Protein AF-A0A7V6L1U6-F1 (afdb_monomer_lite)

Foldseek 3Di:
DPPQQFADLVVFDWDWDDDPNDTWIKTKDPLDDDDLAAEEEEEEAAFQDQVLLVLLVQAVVQCVVAEPDGHAYEYFYAQHDRSSCSCVVVDSRHMYMYTNDHFPDDDPRSQVVRVVVVLVVHDPSNFKYWAAYSRDGNDHHCPVVVQVVQDDPVRFKDAPDFDCPVPVVTDRDRNTMMGRCNVVD

Sequence (185 aa):
MVGLKKLNLKDYKNTIIPLDNIDYHIFYKRNISGNIDAPRIMIVSYQPNPQASKITRMAIETIRKFTDSDYELWVIDNCSPEQNIVWMQDYEDINLVFIRTQPKEIGSYANGLALEMASRLIDEKSKYVVTFHLDIAVAGYGWLKFMLSKLNEKVRACGFRLTKERVKEGVLHVCGYLIDFQLFR

pLDDT: mean 93.38, std 8.35, range [39.34, 98.56]

Structure (mmCIF, N/CA/C/O backbone):
data_AF-A0A7V6L1U6-F1
#
_entry.id   AF-A0A7V6L1U6-F1
#
loop_
_atom_site.group_PDB
_atom_site.id
_atom_site.type_symbol
_atom_site.label_atom_id
_atom_site.label_alt_id
_atom_site.label_comp_id
_atom_site.label_asym_id
_atom_site.label_entity_id
_atom_site.label_seq_id
_atom_site.pdbx_PDB_ins_code
_atom_site.Cartn_x
_atom_site.Cartn_y
_atom_site.Cartn_z
_atom_site.occupancy
_atom_site.B_iso_or_equiv
_atom_site.auth_seq_id
_atom_site.auth_comp_id
_atom_site.auth_asym_id
_atom_site.auth_atom_id
_atom_site.pdbx_PDB_model_num
ATOM 1 N N . MET A 1 1 ? 15.786 22.651 -22.092 1.00 39.34 1 MET A N 1
ATOM 2 C CA . MET A 1 1 ? 15.611 21.193 -21.920 1.00 39.34 1 MET A CA 1
ATOM 3 C C . MET A 1 1 ? 15.794 20.872 -20.449 1.00 39.34 1 MET A C 1
ATOM 5 O O . MET A 1 1 ? 16.921 20.876 -19.978 1.00 39.34 1 MET A O 1
ATOM 9 N N . VAL A 1 2 ? 14.703 20.690 -19.706 1.00 45.41 2 VAL A N 1
ATOM 10 C CA . VAL A 1 2 ? 14.784 20.149 -18.342 1.00 45.41 2 VAL A CA 1
ATOM 11 C C . VAL A 1 2 ? 15.122 18.671 -18.506 1.00 45.41 2 VAL A C 1
ATOM 13 O O . VAL A 1 2 ? 14.408 17.972 -19.224 1.00 45.41 2 VAL A O 1
ATOM 16 N N . GLY A 1 3 ? 16.249 18.221 -17.954 1.00 52.75 3 GLY A N 1
ATOM 17 C CA . GLY A 1 3 ? 16.657 16.822 -18.050 1.00 52.75 3 GLY A CA 1
ATOM 18 C C . GLY A 1 3 ? 15.526 15.916 -17.568 1.00 52.75 3 GLY A C 1
ATOM 19 O O . GLY A 1 3 ? 14.957 16.152 -16.503 1.00 52.75 3 GLY A O 1
ATOM 20 N N . LEU A 1 4 ? 15.168 14.909 -18.369 1.00 64.62 4 LEU A N 1
ATOM 21 C CA . LEU A 1 4 ? 14.219 13.881 -17.954 1.00 64.62 4 LEU A CA 1
ATOM 22 C C . LEU A 1 4 ? 14.791 13.203 -16.709 1.00 64.62 4 LEU A C 1
ATOM 24 O O . LEU A 1 4 ? 15.786 12.479 -16.786 1.00 64.62 4 LEU A O 1
ATOM 28 N N . LYS A 1 5 ? 14.182 13.483 -15.555 1.00 79.00 5 LYS A N 1
ATOM 29 C CA . LYS A 1 5 ? 14.478 12.791 -14.304 1.00 79.00 5 LYS A CA 1
ATOM 30 C C . LYS A 1 5 ? 14.292 11.295 -14.556 1.00 79.00 5 LYS A C 1
ATOM 32 O O . LYS A 1 5 ? 13.294 10.898 -15.156 1.00 79.00 5 LYS A O 1
ATOM 37 N N . LYS A 1 6 ? 15.261 10.482 -14.141 1.00 85.69 6 LYS A N 1
ATOM 38 C CA . LYS A 1 6 ? 15.187 9.018 -14.219 1.00 85.69 6 LYS A CA 1
ATOM 39 C C . LYS A 1 6 ? 14.899 8.450 -12.837 1.00 85.69 6 LYS A C 1
ATOM 41 O O . LYS A 1 6 ? 15.250 9.067 -11.830 1.00 85.69 6 LYS A O 1
ATOM 46 N N . LEU A 1 7 ? 14.246 7.296 -12.797 1.00 88.00 7 LEU A N 1
ATOM 47 C CA . LEU A 1 7 ? 14.056 6.557 -11.558 1.00 88.00 7 LEU A CA 1
ATOM 48 C C . LEU A 1 7 ? 15.410 5.971 -11.135 1.00 88.00 7 LEU A C 1
ATOM 50 O O . LEU A 1 7 ? 15.998 5.185 -11.878 1.00 88.00 7 LEU A O 1
ATOM 54 N N . ASN A 1 8 ? 15.931 6.371 -9.973 1.00 91.50 8 ASN A N 1
ATOM 55 C CA . ASN A 1 8 ? 17.205 5.851 -9.475 1.00 91.50 8 ASN A CA 1
ATOM 56 C C . ASN A 1 8 ? 16.985 4.691 -8.497 1.00 91.50 8 ASN A C 1
ATOM 58 O O . ASN A 1 8 ? 16.975 4.877 -7.284 1.00 91.50 8 ASN A O 1
ATOM 62 N N . LEU A 1 9 ? 16.843 3.473 -9.021 1.00 91.69 9 LEU A N 1
ATOM 63 C CA . LEU A 1 9 ? 16.653 2.278 -8.189 1.00 91.69 9 LEU A CA 1
ATOM 64 C C . LEU A 1 9 ? 17.908 1.852 -7.406 1.00 91.69 9 LEU A C 1
ATOM 66 O O . LEU A 1 9 ? 17.819 0.956 -6.573 1.00 91.69 9 LEU A O 1
ATOM 70 N N . LYS A 1 10 ? 19.071 2.477 -7.633 1.00 90.50 10 LYS A N 1
ATOM 71 C CA . LYS A 1 10 ? 20.310 2.139 -6.908 1.00 90.50 10 LYS A CA 1
ATOM 72 C C . LYS A 1 10 ? 20.245 2.485 -5.421 1.00 90.50 10 LYS A C 1
ATOM 74 O O . LYS A 1 10 ? 20.907 1.830 -4.627 1.00 90.50 10 LYS A O 1
ATOM 79 N N . ASP A 1 11 ? 19.424 3.468 -5.060 1.00 89.88 11 ASP A N 1
ATOM 80 C CA . ASP A 1 11 ? 19.250 3.913 -3.672 1.00 89.88 11 ASP A CA 1
ATOM 81 C C . ASP A 1 11 ? 18.182 3.088 -2.925 1.00 89.88 11 ASP A C 1
ATOM 83 O O . ASP A 1 11 ? 17.826 3.391 -1.785 1.00 89.88 11 ASP A O 1
ATOM 87 N N . TYR A 1 12 ? 17.644 2.050 -3.573 1.00 96.38 12 TYR A N 1
ATOM 88 C CA . TYR A 1 12 ? 16.605 1.180 -3.042 1.00 96.38 12 TYR A CA 1
ATOM 89 C C . TYR A 1 12 ? 17.214 -0.155 -2.634 1.00 96.38 12 TYR A C 1
ATOM 91 O O . TYR A 1 12 ? 18.076 -0.709 -3.320 1.00 96.38 12 TYR A O 1
ATOM 99 N N . LYS A 1 13 ? 16.709 -0.719 -1.536 1.00 97.56 13 LYS A N 1
ATOM 100 C CA . LYS A 1 13 ? 16.966 -2.124 -1.227 1.00 97.56 13 LYS A CA 1
ATOM 101 C C . LYS A 1 13 ? 16.316 -2.968 -2.313 1.00 97.56 13 LYS A C 1
ATOM 103 O O . LYS A 1 13 ? 15.185 -2.690 -2.711 1.00 97.56 13 LYS A O 1
ATOM 108 N N . ASN A 1 14 ? 17.022 -3.986 -2.783 1.00 97.44 14 ASN A N 1
ATOM 109 C CA . ASN A 1 14 ? 16.491 -4.938 -3.744 1.00 97.44 14 ASN A CA 1
ATOM 110 C C . ASN A 1 14 ? 16.222 -6.280 -3.059 1.00 97.44 14 ASN A C 1
ATOM 112 O O . ASN A 1 14 ? 16.887 -6.660 -2.098 1.00 97.44 14 ASN A O 1
ATOM 116 N N . THR A 1 15 ? 15.195 -6.974 -3.526 1.00 98.12 15 THR A N 1
ATOM 117 C CA . THR A 1 15 ? 14.893 -8.340 -3.113 1.00 98.12 15 THR A CA 1
ATOM 118 C C . THR A 1 15 ? 14.129 -9.052 -4.221 1.00 98.12 15 THR A C 1
ATOM 120 O O . THR A 1 15 ? 13.558 -8.415 -5.113 1.00 98.12 15 THR A O 1
ATOM 123 N N . ILE A 1 16 ? 14.141 -10.378 -4.168 1.00 98.31 16 ILE A N 1
ATOM 124 C CA . ILE A 1 16 ? 13.349 -11.241 -5.034 1.00 98.31 16 ILE A CA 1
ATOM 125 C C . ILE A 1 16 ? 12.394 -12.009 -4.136 1.00 98.31 16 ILE A C 1
ATOM 127 O O . ILE A 1 16 ? 12.820 -12.641 -3.16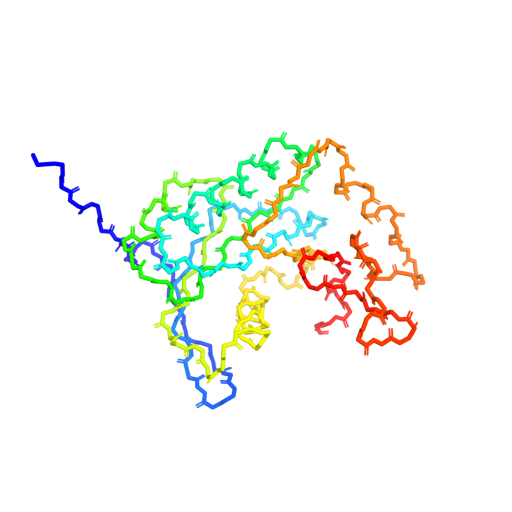9 1.00 98.31 16 ILE A O 1
ATOM 131 N N . ILE A 1 17 ? 11.104 -11.939 -4.447 1.00 97.69 17 ILE A N 1
ATOM 132 C CA . ILE A 1 17 ? 10.075 -12.665 -3.712 1.00 97.69 17 ILE A CA 1
ATOM 133 C C . ILE A 1 17 ? 9.405 -13.663 -4.664 1.00 97.69 17 ILE A C 1
ATOM 135 O O . ILE A 1 17 ? 8.760 -13.231 -5.622 1.00 97.69 17 ILE A O 1
ATOM 139 N N . PRO A 1 18 ? 9.517 -14.980 -4.410 1.00 97.31 18 PRO A N 1
ATOM 140 C CA . PRO A 1 18 ? 8.816 -15.979 -5.202 1.00 97.31 18 PRO A CA 1
ATOM 141 C C . PRO A 1 18 ? 7.330 -16.026 -4.820 1.00 97.31 18 PRO A C 1
ATOM 143 O O . PRO A 1 18 ? 6.970 -16.089 -3.635 1.00 97.31 18 PRO A O 1
ATOM 146 N N . LEU A 1 19 ? 6.463 -16.017 -5.833 1.00 96.00 19 LEU A N 1
ATOM 147 C CA . LEU A 1 19 ? 5.026 -16.267 -5.710 1.00 96.00 19 LEU A CA 1
ATOM 148 C C . LEU A 1 19 ? 4.484 -16.828 -7.031 1.00 96.00 19 LEU A C 1
ATOM 150 O O . LEU A 1 19 ? 4.857 -16.360 -8.101 1.00 96.00 19 LEU A O 1
ATOM 154 N N . ASP A 1 20 ? 3.600 -17.825 -6.969 1.00 94.12 20 ASP A N 1
ATOM 155 C CA . ASP A 1 20 ? 2.935 -18.412 -8.144 1.00 94.12 20 ASP A CA 1
ATOM 156 C C . ASP A 1 20 ? 3.896 -18.849 -9.268 1.00 94.12 20 ASP A C 1
ATOM 158 O O . ASP A 1 20 ? 3.594 -18.720 -10.456 1.00 94.12 20 ASP A O 1
ATOM 162 N N . ASN A 1 21 ? 5.053 -19.397 -8.875 1.00 95.25 21 ASN A N 1
ATOM 163 C CA . ASN A 1 21 ? 6.155 -19.816 -9.755 1.00 95.25 21 ASN A CA 1
ATOM 164 C C . ASN A 1 21 ? 6.794 -18.673 -10.568 1.00 95.25 21 ASN A C 1
ATOM 166 O O . ASN A 1 21 ? 7.364 -18.913 -11.631 1.00 95.25 21 ASN A O 1
ATOM 170 N N . ILE A 1 22 ? 6.694 -17.436 -10.079 1.00 97.00 22 ILE A N 1
ATOM 171 C CA . ILE A 1 22 ? 7.337 -16.251 -10.647 1.00 97.00 22 ILE A CA 1
ATOM 172 C C . ILE A 1 22 ? 8.211 -15.603 -9.571 1.00 97.00 22 ILE A C 1
ATOM 174 O O . ILE A 1 22 ? 7.777 -15.401 -8.435 1.00 97.00 22 ILE A O 1
ATOM 178 N N . ASP A 1 23 ? 9.428 -15.234 -9.959 1.00 98.12 23 ASP A N 1
ATOM 179 C CA . ASP A 1 23 ? 10.340 -14.441 -9.141 1.00 98.12 23 ASP A CA 1
ATOM 180 C C . ASP A 1 23 ? 10.062 -12.945 -9.356 1.00 98.12 23 ASP A C 1
ATOM 182 O O . ASP A 1 23 ? 10.361 -12.359 -10.405 1.00 98.12 23 ASP A O 1
ATOM 186 N N . TYR A 1 24 ? 9.448 -12.305 -8.359 1.00 98.38 24 TYR A N 1
ATOM 187 C CA . TYR A 1 24 ? 9.120 -10.884 -8.423 1.00 98.38 24 TYR A CA 1
ATOM 188 C C . TYR A 1 24 ? 10.301 -10.036 -7.952 1.00 98.38 24 TYR A C 1
ATOM 190 O O . TYR A 1 24 ? 10.699 -10.091 -6.789 1.00 98.38 24 TYR A O 1
ATOM 198 N N . HIS A 1 25 ? 10.840 -9.217 -8.858 1.00 98.38 25 HIS A N 1
ATOM 199 C CA . HIS A 1 25 ? 11.904 -8.263 -8.569 1.00 98.38 25 HIS A CA 1
ATOM 200 C C . HIS A 1 25 ? 11.325 -7.007 -7.934 1.00 98.38 25 HIS A C 1
ATOM 202 O O . HIS A 1 25 ? 10.524 -6.293 -8.551 1.00 98.38 25 HIS A O 1
ATOM 208 N N . ILE A 1 26 ? 11.756 -6.726 -6.710 1.00 98.50 26 ILE A N 1
ATOM 209 C CA . ILE A 1 26 ? 11.209 -5.648 -5.898 1.00 98.50 26 ILE A CA 1
ATOM 210 C C . ILE A 1 26 ? 12.330 -4.725 -5.456 1.00 98.50 26 ILE A C 1
ATOM 212 O O . ILE A 1 26 ? 13.368 -5.164 -4.959 1.00 98.50 26 ILE A O 1
ATOM 216 N N . PHE A 1 27 ? 12.080 -3.431 -5.602 1.00 98.38 27 PHE A N 1
ATOM 217 C CA . PHE A 1 27 ? 12.938 -2.364 -5.116 1.00 98.38 27 PHE A CA 1
ATOM 218 C C . PHE A 1 27 ? 12.146 -1.551 -4.110 1.00 98.38 27 PHE A C 1
ATOM 220 O O . PHE A 1 27 ? 11.067 -1.062 -4.433 1.00 98.38 27 PHE A O 1
ATOM 227 N N . TYR A 1 28 ? 12.648 -1.402 -2.893 1.00 98.12 28 TYR A N 1
ATOM 228 C CA . TYR A 1 28 ? 11.915 -0.705 -1.849 1.00 98.12 28 TYR A CA 1
ATOM 229 C C . TYR A 1 28 ? 12.805 0.220 -1.031 1.00 98.12 28 TYR A C 1
ATOM 231 O O . TYR A 1 28 ? 13.996 -0.022 -0.820 1.00 98.12 28 TYR A O 1
ATOM 239 N N . LYS A 1 29 ? 12.198 1.310 -0.570 1.00 96.94 29 LYS A N 1
ATOM 240 C CA . LYS A 1 29 ? 12.814 2.292 0.311 1.00 96.94 29 LYS A CA 1
ATOM 241 C C . LYS A 1 29 ? 11.886 2.515 1.490 1.00 96.94 29 LYS A C 1
ATOM 243 O O . LYS A 1 29 ? 10.753 2.966 1.329 1.00 96.94 29 LYS A O 1
ATOM 248 N N . ARG A 1 30 ? 12.385 2.178 2.675 1.00 95.69 30 ARG A N 1
ATOM 249 C CA . ARG A 1 30 ? 11.700 2.434 3.937 1.00 95.69 30 ARG A CA 1
ATOM 250 C C . ARG A 1 30 ? 12.253 3.727 4.524 1.00 95.69 30 ARG A C 1
ATOM 252 O O . ARG A 1 30 ? 13.272 3.697 5.207 1.00 95.69 30 ARG A O 1
ATOM 259 N N . ASN A 1 31 ? 11.636 4.848 4.169 1.00 94.12 31 ASN A N 1
ATOM 260 C CA . ASN A 1 31 ? 12.033 6.162 4.664 1.00 94.12 31 ASN A CA 1
ATOM 261 C C . ASN A 1 31 ? 11.583 6.386 6.114 1.00 94.12 31 ASN A C 1
ATOM 263 O O . ASN A 1 31 ? 12.274 7.055 6.875 1.00 94.12 31 ASN A O 1
ATOM 267 N N . ILE A 1 32 ? 10.442 5.805 6.495 1.00 93.06 32 ILE A N 1
ATOM 268 C CA . ILE A 1 32 ? 9.854 5.951 7.825 1.00 93.06 32 ILE A CA 1
ATOM 269 C C . ILE A 1 32 ? 9.567 4.590 8.464 1.00 93.06 32 ILE A C 1
ATOM 271 O O . ILE A 1 32 ? 9.257 3.595 7.801 1.00 93.06 32 ILE A O 1
ATOM 275 N N . SER A 1 33 ? 9.649 4.563 9.789 1.00 90.00 33 SER A N 1
ATOM 276 C CA . SER A 1 33 ? 9.274 3.428 10.626 1.00 90.00 33 SER A CA 1
ATOM 277 C C . SER A 1 33 ? 8.484 3.960 11.812 1.00 90.00 33 SER A C 1
ATOM 279 O O . SER A 1 33 ? 8.965 4.827 12.536 1.00 90.00 33 SER A O 1
ATOM 281 N N . GLY A 1 34 ? 7.273 3.458 11.994 1.00 83.31 34 GLY A N 1
ATOM 282 C CA . GLY A 1 34 ? 6.382 3.780 13.097 1.00 83.31 34 GLY A CA 1
ATOM 283 C C . GLY A 1 34 ? 6.336 2.659 14.134 1.00 83.31 34 GLY A C 1
ATOM 284 O O . GLY A 1 34 ? 6.922 1.588 13.970 1.00 83.31 34 GLY A O 1
ATOM 285 N N . ASN A 1 35 ? 5.607 2.904 15.222 1.00 90.88 35 ASN A N 1
ATOM 286 C CA . ASN A 1 35 ? 5.336 1.895 16.247 1.00 90.88 35 ASN A CA 1
ATOM 287 C C . ASN A 1 35 ? 4.509 0.728 15.663 1.00 90.88 35 ASN A C 1
ATOM 289 O O . ASN A 1 35 ? 3.724 0.911 14.735 1.00 90.88 35 ASN A O 1
ATOM 293 N N . ILE A 1 36 ? 4.637 -0.481 16.208 1.00 91.44 36 ILE A N 1
ATOM 294 C CA . ILE A 1 36 ? 3.869 -1.675 15.823 1.00 91.44 36 ILE A CA 1
ATOM 295 C C . ILE A 1 36 ? 2.343 -1.470 15.867 1.00 91.44 36 ILE A C 1
ATOM 297 O O . ILE A 1 36 ? 1.634 -2.091 15.081 1.00 91.44 36 ILE A O 1
ATOM 301 N N . ASP A 1 37 ? 1.840 -0.540 16.684 1.00 93.62 37 ASP A N 1
ATOM 302 C CA . ASP A 1 37 ? 0.411 -0.204 16.760 1.00 93.62 37 ASP A CA 1
ATOM 303 C C . ASP A 1 37 ? -0.055 0.841 15.726 1.00 93.62 37 ASP A C 1
ATOM 305 O O . ASP A 1 37 ? -1.260 0.993 15.519 1.00 93.62 37 ASP A O 1
ATOM 309 N N . ALA A 1 38 ? 0.856 1.549 15.049 1.00 96.00 38 ALA A N 1
ATOM 310 C CA . ALA A 1 38 ? 0.494 2.520 14.013 1.00 96.00 38 ALA A CA 1
ATOM 311 C C . ALA A 1 38 ? -0.012 1.798 12.746 1.00 96.00 38 ALA A C 1
ATOM 313 O O . ALA A 1 38 ? 0.661 0.894 12.255 1.00 96.00 38 ALA A O 1
ATOM 314 N N . PRO A 1 39 ? -1.168 2.130 12.157 1.00 97.06 39 PRO A N 1
ATOM 315 C CA . PRO A 1 39 ? -1.621 1.430 10.957 1.00 97.06 39 PRO A CA 1
ATOM 316 C C . PRO A 1 39 ? -0.690 1.627 9.757 1.00 97.06 39 PRO A C 1
ATOM 318 O O . PRO A 1 39 ? -0.221 2.733 9.486 1.00 97.06 39 PRO A O 1
ATOM 321 N N . ARG A 1 40 ? -0.450 0.542 9.014 1.00 97.81 40 ARG A N 1
ATOM 322 C CA . ARG A 1 40 ? 0.298 0.558 7.751 1.00 97.81 40 ARG A CA 1
ATOM 323 C C . ARG A 1 40 ? -0.714 0.774 6.645 1.00 97.81 40 ARG A C 1
ATOM 325 O O . ARG A 1 40 ? -1.459 -0.140 6.298 1.00 97.81 40 ARG A O 1
ATOM 332 N N . ILE A 1 41 ? -0.783 1.996 6.139 1.00 97.88 41 ILE A N 1
ATOM 333 C CA . ILE A 1 41 ? -1.643 2.333 5.014 1.00 97.88 41 ILE A CA 1
ATOM 334 C C . ILE A 1 41 ? -0.904 1.964 3.733 1.00 97.88 41 ILE A C 1
ATOM 336 O O . ILE A 1 41 ? 0.166 2.494 3.463 1.00 97.88 41 ILE A O 1
ATOM 340 N N . MET A 1 42 ? -1.472 1.060 2.948 1.00 98.06 42 MET A N 1
ATOM 341 C CA . MET A 1 42 ? -0.909 0.557 1.703 1.00 98.06 42 MET A CA 1
ATOM 342 C C . MET A 1 42 ? -1.747 1.047 0.527 1.00 98.06 42 MET A C 1
ATOM 344 O O . MET A 1 42 ? -2.886 0.614 0.356 1.00 98.06 42 MET A O 1
ATOM 348 N N . ILE A 1 43 ? -1.182 1.929 -0.296 1.00 98.12 43 ILE A N 1
ATOM 349 C CA . ILE A 1 43 ? -1.756 2.296 -1.591 1.00 98.12 43 ILE A CA 1
ATOM 350 C C . ILE A 1 43 ? -1.145 1.395 -2.655 1.00 98.12 43 ILE A C 1
ATOM 352 O O . ILE A 1 43 ? 0.047 1.492 -2.945 1.00 98.12 43 ILE A O 1
ATOM 356 N N . VAL A 1 44 ? -1.975 0.580 -3.296 1.00 97.62 44 VAL A N 1
ATOM 357 C CA . VAL A 1 44 ? -1.590 -0.113 -4.525 1.00 97.62 44 VAL A CA 1
ATOM 358 C C . VAL A 1 44 ? -1.798 0.812 -5.713 1.00 97.62 44 VAL A C 1
ATOM 360 O O . VAL A 1 44 ? -2.885 1.364 -5.905 1.00 97.62 44 VAL A O 1
ATOM 363 N N . SER A 1 45 ? -0.765 0.956 -6.535 1.00 97.31 45 SER A N 1
ATOM 364 C CA . SER A 1 45 ? -0.780 1.826 -7.701 1.00 97.31 45 SER A CA 1
ATOM 365 C C . SER A 1 45 ? -0.270 1.130 -8.957 1.00 97.31 45 SER A C 1
ATOM 367 O O . SER A 1 45 ? 0.708 0.392 -8.941 1.00 97.31 45 SER A O 1
ATOM 369 N N . TYR A 1 46 ? -0.954 1.406 -10.062 1.00 97.69 46 TYR A N 1
ATOM 370 C CA . TYR A 1 46 ? -0.457 1.233 -11.417 1.00 97.69 46 TYR A CA 1
ATOM 371 C C . TYR A 1 46 ? -0.784 2.520 -12.177 1.00 97.69 46 TYR A C 1
ATOM 373 O O . TYR A 1 46 ? -1.939 2.944 -12.245 1.00 97.69 46 TYR A O 1
ATOM 381 N N . GLN A 1 47 ? 0.240 3.179 -12.704 1.00 97.94 47 GLN A N 1
ATOM 382 C CA . GLN A 1 47 ? 0.198 4.513 -13.288 1.00 97.94 47 GLN A CA 1
ATOM 383 C C . GLN A 1 47 ? 0.530 4.428 -14.785 1.00 97.94 47 GLN A C 1
ATOM 385 O O . GLN A 1 47 ? 1.630 4.794 -15.200 1.00 97.94 47 GLN A O 1
ATOM 390 N N . PRO A 1 48 ? -0.397 3.949 -15.640 1.00 97.25 48 PRO A N 1
ATOM 391 C CA . PRO A 1 48 ? -0.133 3.762 -17.069 1.00 97.25 48 PRO A CA 1
ATOM 392 C C . PRO A 1 48 ? 0.003 5.085 -17.832 1.00 97.25 48 PRO A C 1
ATOM 394 O O . PRO A 1 48 ? 0.523 5.114 -18.945 1.00 97.25 48 PRO A O 1
ATOM 397 N N . ASN A 1 49 ? -0.461 6.194 -17.252 1.00 97.88 49 ASN A N 1
ATOM 398 C CA . ASN A 1 49 ? -0.441 7.514 -17.868 1.00 97.88 49 ASN A CA 1
ATOM 399 C C . ASN A 1 49 ? -0.308 8.633 -16.810 1.00 97.88 49 ASN A C 1
ATOM 401 O O . ASN A 1 49 ? -0.539 8.386 -15.623 1.00 97.88 49 ASN A O 1
ATOM 405 N N . PRO A 1 50 ? -0.018 9.882 -17.226 1.00 97.31 50 PRO A N 1
ATOM 406 C CA . PRO A 1 50 ? 0.160 11.001 -16.297 1.00 97.31 50 PRO A CA 1
ATOM 407 C C . PRO A 1 50 ? -1.074 11.365 -15.459 1.00 97.31 50 PRO A C 1
ATOM 409 O O . PRO A 1 50 ? -0.933 12.020 -14.428 1.00 97.31 50 PRO A O 1
ATOM 412 N N . GLN A 1 51 ? -2.291 10.994 -15.878 1.00 98.12 51 GLN A N 1
ATOM 413 C CA . GLN A 1 51 ? -3.493 11.262 -15.078 1.00 98.12 51 GLN A CA 1
ATOM 414 C C . GLN A 1 51 ? -3.556 10.327 -13.871 1.00 98.12 51 GLN A C 1
ATOM 416 O O . GLN A 1 51 ? -3.827 10.789 -12.765 1.00 98.12 51 GLN A O 1
ATOM 421 N N . ALA A 1 52 ? -3.204 9.051 -14.049 1.00 98.06 52 ALA A N 1
ATOM 422 C CA . ALA A 1 52 ? -3.061 8.116 -12.937 1.00 98.06 52 ALA A CA 1
ATOM 423 C C . ALA A 1 52 ? -2.001 8.594 -11.928 1.00 98.06 52 ALA A C 1
ATOM 425 O O . ALA A 1 52 ? -2.212 8.482 -10.722 1.00 98.06 52 ALA A O 1
ATOM 426 N N . SER A 1 53 ? -0.919 9.227 -12.393 1.00 98.12 53 SER A N 1
ATOM 427 C CA . SER A 1 53 ? 0.076 9.856 -11.514 1.00 98.12 53 SER A CA 1
ATOM 428 C C . SER A 1 53 ? -0.482 11.017 -10.699 1.00 98.12 53 SER A C 1
ATOM 430 O O . SER A 1 53 ? -0.205 11.125 -9.507 1.00 98.12 53 SER A O 1
ATOM 432 N N . LYS A 1 54 ? -1.305 11.879 -11.308 1.00 98.31 54 LYS A N 1
ATOM 433 C CA . LYS A 1 54 ? -1.971 12.979 -10.590 1.00 98.31 54 LYS A CA 1
ATOM 434 C C . LYS A 1 54 ? -2.953 12.463 -9.543 1.00 98.31 54 LYS A C 1
ATOM 436 O O . LYS A 1 54 ? -2.980 12.992 -8.436 1.00 98.31 54 LYS A O 1
ATOM 441 N N . ILE A 1 55 ? -3.721 11.430 -9.883 1.00 98.19 55 ILE A N 1
ATOM 442 C CA . ILE A 1 55 ? -4.673 10.789 -8.971 1.00 98.19 55 ILE A CA 1
ATOM 443 C C . ILE A 1 55 ? -3.925 10.134 -7.802 1.00 98.19 55 ILE A C 1
ATOM 445 O O . ILE A 1 55 ? -4.246 10.411 -6.653 1.00 98.19 55 ILE A O 1
ATOM 449 N N . THR A 1 56 ? -2.857 9.381 -8.081 1.00 98.31 56 THR A N 1
ATOM 450 C CA . THR A 1 56 ? -2.014 8.766 -7.040 1.00 98.31 56 THR A CA 1
ATOM 451 C C . THR A 1 56 ? -1.411 9.827 -6.118 1.00 98.31 56 THR A C 1
ATOM 453 O O . THR A 1 56 ? -1.428 9.678 -4.899 1.00 98.31 56 THR A O 1
ATOM 456 N N . ARG A 1 57 ? -0.921 10.941 -6.678 1.00 98.44 57 ARG A N 1
ATOM 457 C CA . ARG A 1 57 ? -0.424 12.072 -5.886 1.00 98.44 57 ARG A CA 1
ATOM 458 C C . ARG A 1 57 ? -1.515 12.646 -4.988 1.00 98.44 57 ARG A C 1
ATOM 460 O O . ARG A 1 57 ? -1.274 12.851 -3.808 1.00 98.44 57 ARG A O 1
ATOM 467 N N . MET A 1 58 ? -2.713 12.878 -5.517 1.00 98.38 58 MET A N 1
ATOM 468 C CA . MET A 1 58 ? -3.849 13.356 -4.726 1.00 98.38 58 MET A CA 1
ATOM 469 C C . MET A 1 58 ? -4.207 12.380 -3.594 1.00 98.38 58 MET A C 1
ATOM 471 O O . MET A 1 58 ? -4.448 12.827 -2.473 1.00 98.38 58 MET A O 1
ATOM 475 N N . ALA A 1 59 ? -4.196 11.070 -3.844 1.00 98.12 59 ALA A N 1
ATOM 476 C CA . ALA A 1 59 ? -4.419 10.063 -2.808 1.00 98.12 59 ALA A CA 1
ATOM 477 C C . ALA A 1 59 ? -3.386 10.186 -1.675 1.00 98.12 59 ALA A C 1
ATOM 479 O O . ALA A 1 59 ? -3.766 10.301 -0.510 1.00 98.12 59 ALA A O 1
ATOM 480 N N . ILE A 1 60 ? -2.095 10.268 -2.015 1.00 98.44 60 ILE A N 1
ATOM 481 C CA . ILE A 1 60 ? -1.010 10.477 -1.043 1.00 98.44 60 ILE A CA 1
ATOM 482 C C . ILE A 1 60 ? -1.223 11.780 -0.261 1.00 98.44 60 ILE A C 1
ATOM 484 O O . ILE A 1 60 ? -1.229 11.765 0.968 1.00 98.44 60 ILE A O 1
ATOM 488 N N . GLU A 1 61 ? -1.445 12.904 -0.947 1.00 98.31 61 GLU A N 1
ATOM 489 C CA . GLU A 1 61 ? -1.574 14.212 -0.293 1.00 98.31 61 GLU A CA 1
ATOM 490 C C . GLU A 1 61 ? -2.813 14.316 0.599 1.00 98.31 61 GLU A C 1
ATOM 492 O O . GLU A 1 61 ? -2.763 14.940 1.657 1.00 98.31 61 GLU A O 1
ATOM 497 N N . THR A 1 62 ? -3.933 13.702 0.214 1.00 98.38 62 THR A N 1
ATOM 498 C CA . THR A 1 62 ? -5.138 13.713 1.054 1.00 98.38 62 THR A CA 1
ATOM 499 C C . THR A 1 62 ? -4.962 12.863 2.307 1.00 98.38 62 THR A C 1
ATOM 501 O O . THR A 1 62 ? -5.366 13.308 3.380 1.00 98.38 62 THR A O 1
ATOM 504 N N . ILE A 1 63 ? -4.290 11.708 2.224 1.00 98.06 63 ILE A N 1
ATOM 505 C CA . ILE A 1 63 ? -3.904 10.940 3.418 1.00 98.06 63 ILE A CA 1
ATOM 506 C C . ILE A 1 63 ? -2.990 11.782 4.307 1.00 98.06 63 ILE A C 1
ATOM 508 O O . ILE A 1 63 ? -3.286 11.924 5.493 1.00 98.06 63 ILE A O 1
ATOM 512 N N . ARG A 1 64 ? -1.935 12.385 3.742 1.00 97.69 64 ARG A N 1
ATOM 513 C CA . ARG A 1 64 ? -0.986 13.220 4.496 1.00 97.69 64 ARG A CA 1
ATOM 514 C C . ARG A 1 64 ? -1.666 14.390 5.194 1.00 97.69 64 ARG A C 1
ATOM 516 O O . ARG A 1 64 ? -1.346 14.698 6.336 1.00 97.69 64 ARG A O 1
ATOM 523 N N . LYS A 1 65 ? -2.633 15.020 4.527 1.00 97.88 65 LYS A N 1
ATOM 524 C CA . LYS A 1 65 ? -3.367 16.172 5.053 1.00 97.88 65 LYS A CA 1
ATOM 525 C C . LYS A 1 65 ? -4.376 15.810 6.140 1.00 97.88 65 LYS A C 1
ATOM 527 O O . LYS A 1 65 ? -4.518 16.570 7.093 1.00 97.88 65 LYS A O 1
ATOM 532 N N . PHE A 1 66 ? -5.137 14.734 5.952 1.00 98.38 66 PHE A N 1
ATOM 533 C CA . PHE A 1 66 ? -6.336 14.451 6.750 1.00 98.38 66 PHE A CA 1
ATOM 534 C C . PHE A 1 66 ? -6.172 13.290 7.738 1.00 98.38 66 PHE A C 1
ATOM 536 O O . PHE A 1 66 ? -7.126 12.952 8.435 1.00 98.38 66 PHE A O 1
ATOM 543 N N . THR A 1 67 ? -4.993 12.675 7.823 1.00 97.50 67 THR A N 1
ATOM 544 C CA . THR A 1 67 ? -4.705 11.640 8.825 1.00 97.50 67 THR A CA 1
ATOM 545 C C . THR A 1 67 ? -3.974 12.266 10.006 1.00 97.50 67 THR A C 1
ATOM 547 O O . THR A 1 67 ? -2.813 12.642 9.900 1.00 97.50 67 THR A O 1
ATOM 550 N N . ASP A 1 68 ? -4.686 12.403 11.120 1.00 95.81 68 ASP A N 1
ATOM 551 C CA . ASP A 1 68 ? -4.279 13.094 12.350 1.00 95.81 68 ASP A CA 1
ATOM 552 C C . ASP A 1 68 ? -3.820 12.151 13.479 1.00 95.81 68 ASP A C 1
ATOM 554 O O . ASP A 1 68 ? -3.432 12.605 14.553 1.00 95.81 68 ASP A O 1
ATOM 558 N N . SER A 1 69 ? -3.860 10.840 13.250 1.00 94.94 69 SER A N 1
ATOM 559 C CA . SER A 1 69 ? -3.279 9.809 14.120 1.00 94.94 69 SER A CA 1
ATOM 560 C C . SER A 1 69 ? -1.975 9.276 13.536 1.00 94.94 69 SER A C 1
ATOM 562 O O . SER A 1 69 ? -1.785 9.397 12.334 1.00 94.94 69 SER A O 1
ATOM 564 N N . ASP A 1 70 ? -1.138 8.600 14.325 1.00 95.50 70 ASP A N 1
ATOM 565 C CA . ASP A 1 70 ? 0.069 7.931 13.815 1.00 95.50 70 ASP A CA 1
ATOM 566 C C . ASP A 1 70 ? -0.255 6.908 12.713 1.00 95.50 70 ASP A C 1
ATOM 568 O O . ASP A 1 70 ? -1.200 6.124 12.833 1.00 95.50 70 ASP A O 1
ATOM 572 N N . TYR A 1 71 ? 0.547 6.892 11.646 1.00 97.12 71 TYR A N 1
ATOM 573 C CA . TYR A 1 71 ? 0.465 5.922 10.551 1.00 97.12 71 TYR A CA 1
ATOM 574 C C . TYR A 1 71 ? 1.819 5.769 9.851 1.00 97.12 71 TYR A C 1
ATOM 576 O O . TYR A 1 71 ? 2.690 6.632 9.936 1.00 97.12 71 TYR A O 1
ATOM 584 N N . GLU A 1 72 ? 1.972 4.675 9.109 1.00 97.56 72 GLU A N 1
ATOM 585 C CA . GLU A 1 72 ? 3.005 4.537 8.083 1.00 97.56 72 GLU A CA 1
ATOM 586 C C . GLU A 1 72 ? 2.334 4.447 6.715 1.00 97.56 72 GLU A C 1
ATOM 588 O O . GLU A 1 72 ? 1.501 3.566 6.501 1.00 97.56 72 GLU A O 1
ATOM 593 N N . LEU A 1 73 ? 2.707 5.312 5.772 1.00 98.12 73 LEU A N 1
ATOM 594 C CA . LEU A 1 73 ? 2.211 5.228 4.400 1.00 98.12 73 LEU A CA 1
ATOM 595 C C . LEU A 1 73 ? 3.199 4.471 3.518 1.00 98.12 73 LEU A C 1
ATOM 597 O O . LEU A 1 73 ? 4.365 4.841 3.412 1.00 98.12 73 LEU A O 1
ATOM 601 N N . TRP A 1 74 ? 2.703 3.429 2.868 1.00 98.56 74 TRP A N 1
ATOM 602 C CA . TRP A 1 74 ? 3.391 2.610 1.885 1.00 98.56 74 TRP A CA 1
ATOM 603 C C . TRP A 1 74 ? 2.705 2.790 0.533 1.00 98.56 74 TRP A C 1
ATOM 605 O O . TRP A 1 74 ? 1.515 2.509 0.394 1.00 98.56 74 TRP A O 1
ATOM 615 N N . VAL A 1 75 ? 3.446 3.249 -0.472 1.00 98.50 75 VAL A N 1
ATOM 616 C CA . VAL A 1 75 ? 2.961 3.336 -1.854 1.00 98.50 75 VAL A CA 1
ATOM 617 C C . VAL A 1 75 ? 3.655 2.265 -2.674 1.00 98.50 75 VAL A C 1
ATOM 619 O O . VAL A 1 75 ? 4.881 2.250 -2.797 1.00 98.50 75 VAL A O 1
ATOM 622 N N . ILE A 1 76 ? 2.853 1.353 -3.211 1.00 98.56 76 ILE A N 1
ATOM 623 C CA . ILE A 1 76 ? 3.309 0.161 -3.911 1.00 98.56 76 ILE A CA 1
ATOM 624 C C . ILE A 1 76 ? 2.962 0.309 -5.381 1.00 98.56 76 ILE A C 1
ATOM 626 O O . ILE A 1 76 ? 1.806 0.183 -5.784 1.00 98.56 76 ILE A O 1
ATOM 630 N N . ASP A 1 77 ? 3.969 0.617 -6.182 1.00 98.38 77 ASP A N 1
ATOM 631 C CA . ASP A 1 77 ? 3.867 0.638 -7.629 1.00 98.38 77 ASP A CA 1
ATOM 632 C C . ASP A 1 77 ? 4.031 -0.770 -8.199 1.00 98.38 77 ASP A C 1
ATOM 634 O O . ASP A 1 77 ? 5.051 -1.433 -7.987 1.00 98.38 77 ASP A O 1
ATOM 638 N N . ASN A 1 78 ? 3.025 -1.217 -8.945 1.00 97.94 78 ASN A N 1
ATOM 639 C CA . ASN A 1 78 ? 3.015 -2.516 -9.593 1.00 97.94 78 ASN A CA 1
ATOM 640 C C . ASN A 1 78 ? 3.292 -2.377 -11.094 1.00 97.94 78 ASN A C 1
ATOM 642 O O . ASN A 1 78 ? 2.378 -2.345 -11.917 1.00 97.94 78 ASN A O 1
ATOM 646 N N . CYS A 1 79 ? 4.577 -2.303 -11.437 1.00 97.69 79 CYS A N 1
ATOM 647 C CA . CYS A 1 79 ? 5.093 -2.340 -12.803 1.00 97.69 79 CYS A CA 1
ATOM 648 C C . CYS A 1 79 ? 4.644 -1.182 -13.722 1.00 97.69 79 CYS A C 1
ATOM 650 O O . CYS A 1 79 ? 4.405 -1.371 -14.918 1.00 97.69 79 CYS A O 1
ATOM 652 N N . SER A 1 80 ? 4.569 0.048 -13.204 1.00 97.94 80 SER A N 1
ATOM 653 C CA . SER A 1 80 ? 4.242 1.216 -14.036 1.00 97.94 80 SER A CA 1
ATOM 654 C C . SER A 1 80 ? 5.388 1.639 -14.965 1.00 97.94 80 SER A C 1
ATOM 656 O O . SER A 1 80 ? 6.564 1.396 -14.671 1.00 97.94 80 SER A O 1
ATOM 658 N N . PRO A 1 81 ? 5.100 2.347 -16.072 1.00 97.38 81 PRO A N 1
ATOM 659 C CA . PRO A 1 81 ? 6.128 3.035 -16.849 1.00 97.38 81 PRO A CA 1
ATOM 660 C C . PRO A 1 81 ? 6.910 4.043 -15.990 1.00 97.38 81 PRO A C 1
ATOM 662 O O . PRO A 1 81 ? 6.312 4.847 -15.275 1.00 97.38 81 PRO A O 1
ATOM 665 N N . GLU A 1 82 ? 8.244 4.030 -16.077 1.00 96.06 82 GLU A N 1
ATOM 666 C CA . GLU A 1 82 ? 9.119 4.818 -15.191 1.00 96.06 82 GLU A CA 1
ATOM 667 C C . GLU A 1 82 ? 8.823 6.322 -15.225 1.00 96.06 82 GLU A C 1
ATOM 669 O O . GLU A 1 82 ? 8.823 6.989 -14.188 1.00 96.06 82 GLU A O 1
ATOM 674 N N . GLN A 1 83 ? 8.497 6.857 -16.405 1.00 95.56 83 GLN A N 1
ATOM 675 C CA . GLN A 1 83 ? 8.175 8.272 -16.587 1.00 95.56 83 GLN A CA 1
ATOM 676 C C . GLN A 1 83 ? 6.964 8.730 -15.763 1.00 95.56 83 GLN A C 1
ATOM 678 O O . GLN A 1 83 ? 6.856 9.911 -15.440 1.00 95.56 83 GLN A O 1
ATOM 683 N N . ASN A 1 84 ? 6.070 7.806 -15.400 1.00 97.44 84 ASN A N 1
ATOM 684 C CA . ASN A 1 84 ? 4.864 8.109 -14.639 1.00 97.44 84 ASN A CA 1
ATOM 685 C C . ASN A 1 84 ? 5.074 7.990 -13.127 1.00 97.44 84 ASN A C 1
ATOM 687 O O . ASN A 1 84 ? 4.206 8.421 -12.383 1.00 97.44 84 ASN A O 1
ATOM 691 N N . ILE A 1 85 ? 6.200 7.446 -12.661 1.00 97.12 85 ILE A N 1
ATOM 692 C CA . ILE A 1 85 ? 6.451 7.165 -11.233 1.00 97.12 85 ILE A CA 1
ATOM 693 C C . ILE A 1 85 ? 7.704 7.841 -10.692 1.00 97.12 85 ILE A C 1
ATOM 695 O O . ILE A 1 85 ? 7.914 7.896 -9.486 1.00 97.12 85 ILE A O 1
ATOM 699 N N . VAL A 1 86 ? 8.522 8.427 -11.567 1.00 96.44 86 VAL A N 1
ATOM 700 C CA . VAL A 1 86 ? 9.774 9.093 -11.191 1.00 96.44 86 VAL A CA 1
ATOM 701 C C . VAL A 1 86 ? 9.604 10.243 -10.192 1.00 96.44 86 VAL A C 1
ATOM 703 O O . VAL A 1 86 ? 10.559 10.620 -9.521 1.00 96.44 86 VAL A O 1
ATOM 706 N N . TRP A 1 87 ? 8.405 10.811 -10.081 1.00 96.12 87 TRP A N 1
ATOM 707 C CA . TRP A 1 87 ? 8.080 11.847 -9.100 1.00 96.12 87 TRP A CA 1
ATOM 708 C C . TRP A 1 87 ? 7.916 11.295 -7.678 1.00 96.12 87 TRP A C 1
ATOM 710 O O . TRP A 1 87 ? 8.028 12.053 -6.724 1.00 96.12 87 TRP A O 1
ATOM 720 N N . MET A 1 88 ? 7.645 9.996 -7.516 1.00 96.56 88 MET A N 1
ATOM 721 C CA . MET A 1 88 ? 7.420 9.390 -6.199 1.00 96.56 88 MET A CA 1
ATOM 722 C C . MET A 1 88 ? 8.686 9.392 -5.344 1.00 96.56 88 MET A C 1
ATOM 724 O O . MET A 1 88 ? 8.593 9.450 -4.126 1.00 96.56 88 MET A O 1
ATOM 728 N N . GLN A 1 89 ? 9.871 9.383 -5.963 1.00 94.44 89 GLN A N 1
ATOM 729 C CA . GLN A 1 89 ? 11.143 9.412 -5.232 1.00 94.44 89 GLN A CA 1
ATOM 730 C C . GLN A 1 89 ? 11.386 10.724 -4.465 1.00 94.44 89 GLN A C 1
ATOM 732 O O . GLN A 1 89 ? 12.326 10.790 -3.681 1.00 94.44 89 GLN A O 1
ATOM 737 N N . ASP A 1 90 ? 10.554 11.746 -4.694 1.00 94.69 90 ASP A N 1
ATOM 738 C CA . ASP A 1 90 ? 10.652 13.052 -4.033 1.00 94.69 90 ASP A CA 1
ATOM 739 C C . ASP A 1 90 ? 10.037 13.059 -2.634 1.00 94.69 90 ASP A C 1
ATOM 741 O O . ASP A 1 90 ? 10.194 14.032 -1.901 1.00 94.69 90 ASP A O 1
ATOM 745 N N . TYR A 1 91 ? 9.351 11.981 -2.252 1.00 95.75 91 TYR A N 1
ATOM 746 C CA . TYR A 1 91 ? 8.861 11.818 -0.893 1.00 95.75 91 TYR A CA 1
ATOM 747 C C . TYR A 1 91 ? 9.932 11.202 0.001 1.00 95.75 91 TYR A C 1
ATOM 749 O O . TYR A 1 91 ? 10.421 10.092 -0.234 1.00 95.75 91 TYR A O 1
ATOM 757 N N . GLU A 1 92 ? 10.237 11.917 1.076 1.00 94.50 92 GLU A N 1
ATOM 758 C CA . GLU A 1 92 ? 11.130 11.472 2.148 1.00 94.50 92 GLU A CA 1
ATOM 759 C C . GLU A 1 92 ? 10.357 10.983 3.380 1.00 94.50 92 GLU A C 1
ATOM 761 O O . GLU A 1 92 ? 10.948 10.411 4.285 1.00 94.50 92 GLU A O 1
ATOM 766 N N . ASP A 1 93 ? 9.037 11.169 3.414 1.00 96.00 93 ASP A N 1
ATOM 767 C CA . ASP A 1 93 ? 8.167 10.865 4.554 1.00 96.00 93 ASP A CA 1
ATOM 768 C C . ASP A 1 93 ? 7.180 9.715 4.289 1.00 96.00 93 ASP A C 1
ATOM 770 O O . ASP A 1 93 ? 6.271 9.484 5.081 1.00 96.00 93 ASP A O 1
ATOM 774 N N . ILE A 1 94 ? 7.351 8.974 3.189 1.00 97.44 94 ILE A N 1
ATOM 775 C CA . ILE A 1 94 ? 6.553 7.778 2.872 1.00 97.44 94 ILE A CA 1
ATOM 776 C C . ILE A 1 94 ? 7.457 6.624 2.448 1.00 97.44 94 ILE A C 1
ATOM 778 O O . ILE A 1 94 ? 8.554 6.832 1.933 1.00 97.44 94 ILE A O 1
ATOM 782 N N . ASN A 1 95 ? 6.987 5.396 2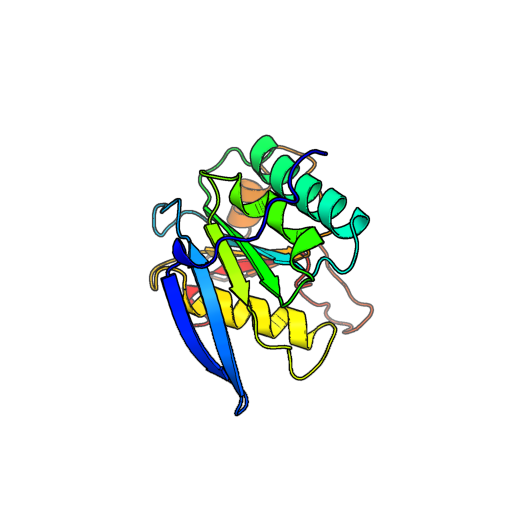.621 1.00 98.38 95 ASN A N 1
ATOM 783 C CA . ASN A 1 95 ? 7.668 4.197 2.156 1.00 98.38 95 ASN A CA 1
ATOM 784 C C . ASN A 1 95 ? 7.264 3.883 0.713 1.00 98.38 95 ASN A C 1
ATOM 786 O O . ASN A 1 95 ? 6.095 3.993 0.340 1.00 98.38 95 ASN A O 1
ATOM 790 N N . LEU A 1 96 ? 8.236 3.484 -0.103 1.00 98.44 96 LEU A N 1
ATOM 791 C CA . LEU A 1 96 ? 8.055 3.249 -1.533 1.00 98.44 96 LEU A CA 1
ATOM 792 C C . LEU A 1 96 ? 8.434 1.816 -1.882 1.00 98.44 96 LEU A C 1
ATOM 794 O O . LEU A 1 96 ? 9.482 1.330 -1.454 1.00 98.44 96 LEU A O 1
ATOM 798 N N . VAL A 1 97 ? 7.607 1.166 -2.694 1.00 98.56 97 VAL A N 1
ATOM 799 C CA . VAL A 1 97 ? 7.857 -0.171 -3.238 1.00 98.56 97 VAL A CA 1
ATOM 800 C C . VAL A 1 97 ? 7.615 -0.132 -4.741 1.00 98.56 97 VAL A C 1
ATOM 802 O O . VAL A 1 97 ? 6.568 0.319 -5.190 1.00 98.56 97 VAL A O 1
ATOM 805 N N . PHE A 1 98 ? 8.573 -0.628 -5.514 1.00 98.50 98 PHE A N 1
ATOM 806 C CA . PHE A 1 98 ? 8.496 -0.776 -6.960 1.00 98.50 98 PHE A CA 1
ATOM 807 C C . PHE A 1 98 ? 8.643 -2.250 -7.315 1.00 98.50 98 PHE A C 1
ATOM 809 O O . PHE A 1 98 ? 9.736 -2.816 -7.227 1.00 98.50 98 PHE A O 1
ATOM 816 N N . ILE A 1 99 ? 7.548 -2.866 -7.745 1.00 98.44 99 ILE A N 1
ATOM 817 C CA . ILE A 1 99 ? 7.547 -4.212 -8.314 1.00 98.44 99 ILE A CA 1
ATOM 818 C C . ILE A 1 99 ? 7.846 -4.054 -9.805 1.00 98.44 99 ILE A C 1
ATOM 820 O O . ILE A 1 99 ? 7.110 -3.382 -10.528 1.00 98.44 99 ILE A O 1
ATOM 824 N N . ARG A 1 100 ? 8.967 -4.609 -10.271 1.00 97.69 100 ARG A N 1
ATOM 825 C CA . ARG A 1 100 ? 9.442 -4.454 -11.660 1.00 97.69 100 ARG A CA 1
ATOM 826 C C . ARG A 1 100 ? 9.267 -5.709 -12.513 1.00 97.69 100 ARG A C 1
ATOM 828 O O . ARG A 1 100 ? 9.610 -5.684 -13.690 1.00 97.69 100 ARG A O 1
ATOM 835 N N . THR A 1 101 ? 8.670 -6.755 -11.952 1.00 98.12 101 THR A N 1
ATOM 836 C CA . THR A 1 101 ? 8.159 -7.912 -12.697 1.00 98.12 101 THR A CA 1
ATOM 837 C C . THR A 1 101 ? 6.678 -7.694 -13.010 1.00 98.12 101 THR A C 1
ATOM 839 O O . THR A 1 101 ? 5.930 -7.243 -12.146 1.00 98.12 101 THR A O 1
ATOM 842 N N . GLN A 1 102 ? 6.249 -7.993 -14.239 1.00 96.56 102 GLN A N 1
ATOM 843 C CA . GLN A 1 102 ? 4.836 -7.908 -14.620 1.00 96.56 102 GLN A CA 1
ATOM 844 C C . GLN A 1 102 ? 4.006 -8.948 -13.848 1.00 96.56 102 GLN A C 1
ATOM 846 O O . GLN A 1 102 ? 4.458 -10.088 -13.706 1.00 96.56 102 GLN A O 1
ATOM 851 N N . PRO A 1 103 ? 2.800 -8.600 -13.365 1.00 96.06 103 PRO A N 1
ATOM 852 C CA . PRO A 1 103 ? 1.907 -9.575 -12.756 1.00 96.06 103 PRO A CA 1
ATOM 853 C C . PRO A 1 103 ? 1.449 -10.614 -13.785 1.00 96.06 103 PRO A C 1
ATOM 855 O O . PRO A 1 103 ? 1.258 -10.300 -14.960 1.00 96.06 103 PRO A O 1
ATOM 858 N N . LYS A 1 104 ? 1.200 -11.843 -13.321 1.00 95.19 104 LYS A N 1
ATOM 859 C CA . LYS A 1 104 ? 0.631 -12.921 -14.148 1.00 95.19 104 LYS A CA 1
ATOM 860 C C . LYS A 1 104 ? -0.732 -12.551 -14.747 1.00 95.19 104 LYS A C 1
ATOM 862 O O . LYS A 1 104 ? -1.021 -12.901 -15.888 1.00 95.19 104 LYS A O 1
ATOM 867 N N . GLU A 1 105 ? -1.561 -11.852 -13.974 1.00 95.00 105 GLU A N 1
ATOM 868 C CA . GLU A 1 105 ? -2.905 -11.423 -14.363 1.00 95.00 105 GLU A CA 1
ATOM 869 C C . GLU A 1 105 ? -3.151 -9.962 -13.965 1.00 95.00 105 GLU A C 1
ATOM 871 O O . GLU A 1 105 ? -2.583 -9.457 -12.998 1.00 95.00 105 GLU A O 1
ATOM 876 N N . ILE A 1 106 ? -4.024 -9.275 -14.703 1.00 92.56 106 ILE A N 1
ATOM 877 C CA . ILE A 1 106 ? -4.387 -7.875 -14.443 1.00 92.56 106 ILE A CA 1
ATOM 878 C C . ILE A 1 106 ? -5.537 -7.754 -13.425 1.00 92.56 106 ILE A C 1
ATOM 880 O O . ILE A 1 106 ? -6.127 -8.738 -12.981 1.00 92.56 106 ILE A O 1
ATOM 884 N N . GLY A 1 107 ? -5.898 -6.521 -13.062 1.00 90.62 107 GLY A N 1
ATOM 885 C CA . GLY A 1 107 ? -7.072 -6.252 -12.231 1.00 90.62 107 GLY A CA 1
ATOM 886 C C . GLY A 1 107 ? -6.898 -6.721 -10.785 1.00 90.62 107 GLY A C 1
ATOM 887 O O . GLY A 1 107 ? -5.906 -6.396 -10.136 1.00 90.62 107 GLY A O 1
ATOM 888 N N . SER A 1 108 ? -7.878 -7.458 -10.252 1.00 89.88 108 SER A N 1
ATOM 889 C CA . SER A 1 108 ? -7.888 -7.852 -8.835 1.00 89.88 108 SER A CA 1
ATOM 890 C C . SER A 1 108 ? -6.685 -8.704 -8.432 1.00 89.88 108 SER A C 1
ATOM 892 O O . SER A 1 108 ? -6.187 -8.522 -7.323 1.00 89.88 108 SER A O 1
ATOM 894 N N . TYR A 1 109 ? -6.190 -9.573 -9.320 1.00 94.19 109 TYR A N 1
ATOM 895 C CA . TYR A 1 109 ? -4.987 -10.359 -9.048 1.00 94.19 109 TYR A CA 1
ATOM 896 C C . TYR A 1 109 ? -3.758 -9.456 -8.904 1.00 94.19 109 TYR A C 1
ATOM 898 O O . TYR A 1 109 ? -3.072 -9.526 -7.890 1.00 94.19 109 TYR A O 1
ATOM 906 N N . AL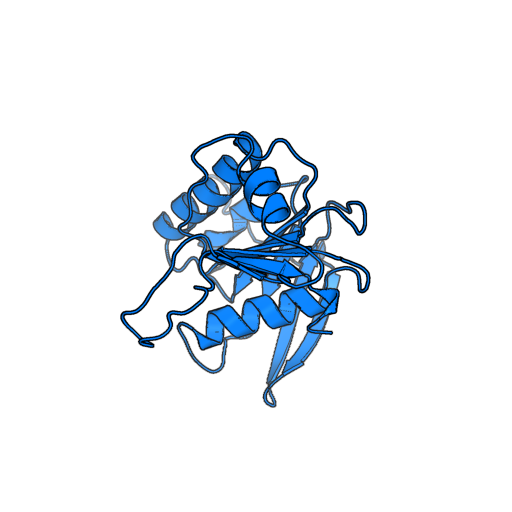A A 1 110 ? -3.523 -8.542 -9.854 1.00 96.00 110 ALA A N 1
ATOM 907 C CA . ALA A 1 110 ? -2.421 -7.580 -9.775 1.00 96.00 110 ALA A CA 1
ATOM 908 C C . ALA A 1 110 ? -2.468 -6.737 -8.488 1.00 96.00 110 ALA A C 1
ATOM 910 O O . ALA A 1 110 ? -1.426 -6.454 -7.896 1.00 96.00 110 ALA A O 1
ATOM 911 N N . ASN A 1 111 ? -3.666 -6.363 -8.027 1.00 94.69 111 ASN A N 1
ATOM 912 C CA . ASN A 1 111 ? -3.810 -5.639 -6.766 1.00 94.69 111 ASN A CA 1
ATOM 913 C C . ASN A 1 111 ? -3.466 -6.511 -5.553 1.00 94.69 111 ASN A C 1
ATOM 915 O O . ASN A 1 111 ? -2.743 -6.063 -4.666 1.00 94.69 111 ASN A O 1
ATOM 919 N N . GLY A 1 112 ? -3.952 -7.755 -5.528 1.00 94.75 112 GLY A N 1
ATOM 920 C CA . GLY A 1 112 ? -3.638 -8.720 -4.473 1.00 94.75 112 GLY A CA 1
ATOM 921 C C . GLY A 1 112 ? -2.146 -9.044 -4.405 1.00 94.75 112 GLY A C 1
ATOM 922 O O . GLY A 1 112 ? -1.569 -9.005 -3.325 1.00 94.75 112 GLY A O 1
ATOM 923 N N . LEU A 1 113 ? -1.504 -9.257 -5.557 1.00 97.06 113 LEU A N 1
ATOM 924 C CA . LEU A 1 113 ? -0.058 -9.443 -5.671 1.00 97.06 113 LEU A CA 1
ATOM 925 C C . LEU A 1 113 ? 0.703 -8.285 -5.019 1.00 97.06 113 LEU A C 1
ATOM 927 O O . LEU A 1 113 ? 1.613 -8.516 -4.231 1.00 97.06 113 LEU A O 1
ATOM 931 N N . ALA A 1 114 ? 0.346 -7.041 -5.341 1.00 97.38 114 ALA A N 1
ATOM 932 C CA . ALA A 1 114 ? 1.040 -5.879 -4.799 1.00 97.38 114 ALA A CA 1
ATOM 933 C C . ALA A 1 114 ? 0.922 -5.796 -3.269 1.00 97.38 114 ALA A C 1
ATOM 935 O O . ALA A 1 114 ? 1.912 -5.513 -2.593 1.00 97.38 114 ALA A O 1
ATOM 936 N N . LEU A 1 115 ? -0.261 -6.096 -2.721 1.00 96.06 115 LEU A N 1
ATOM 937 C CA . LEU A 1 115 ? -0.468 -6.188 -1.274 1.00 96.06 115 LEU A CA 1
ATOM 938 C C . LEU A 1 115 ? 0.347 -7.323 -0.653 1.00 96.06 115 LEU A C 1
ATOM 940 O O . LEU A 1 115 ? 0.964 -7.113 0.385 1.00 96.06 115 LEU A O 1
ATOM 944 N N . GLU A 1 116 ? 0.398 -8.490 -1.294 1.00 95.81 116 GLU A N 1
ATOM 945 C CA . GLU A 1 116 ? 1.181 -9.639 -0.831 1.00 95.81 116 GLU A CA 1
ATOM 946 C C . GLU A 1 116 ? 2.685 -9.343 -0.818 1.00 95.81 116 GLU A C 1
ATOM 948 O O . GLU A 1 116 ? 3.386 -9.670 0.136 1.00 95.81 116 GLU A O 1
ATOM 953 N N . MET A 1 117 ? 3.201 -8.655 -1.837 1.00 97.12 117 MET A N 1
ATOM 954 C CA . MET A 1 117 ? 4.597 -8.219 -1.841 1.00 97.12 117 MET A CA 1
ATOM 955 C C . MET A 1 117 ? 4.868 -7.220 -0.710 1.00 97.12 117 MET A C 1
ATOM 957 O O . MET A 1 117 ? 5.864 -7.345 -0.002 1.00 97.12 117 MET A O 1
ATOM 961 N N . ALA A 1 118 ? 3.972 -6.252 -0.499 1.00 95.81 118 ALA A N 1
ATOM 962 C CA . ALA A 1 118 ? 4.100 -5.258 0.566 1.00 95.81 118 ALA A CA 1
ATOM 963 C C . ALA A 1 118 ? 4.025 -5.880 1.970 1.00 95.81 118 ALA A C 1
ATOM 965 O O . ALA A 1 118 ? 4.770 -5.485 2.868 1.00 95.81 118 ALA A O 1
ATOM 966 N N . SER A 1 119 ? 3.149 -6.871 2.155 1.00 95.38 119 SER A N 1
ATOM 967 C CA . SER A 1 119 ? 2.912 -7.554 3.431 1.00 95.38 119 SER A CA 1
ATOM 968 C C . SER A 1 119 ? 4.175 -8.254 3.951 1.00 95.38 119 SER A C 1
ATOM 970 O O . SER A 1 119 ? 4.397 -8.300 5.164 1.00 95.38 119 SER A O 1
ATOM 972 N N . ARG A 1 120 ? 5.035 -8.721 3.034 1.00 95.25 120 ARG A N 1
ATOM 973 C CA . ARG A 1 120 ? 6.342 -9.343 3.306 1.00 95.25 120 ARG A CA 1
ATOM 974 C C . ARG A 1 120 ? 7.454 -8.336 3.622 1.00 95.25 120 ARG A C 1
ATOM 976 O O . ARG A 1 120 ? 8.507 -8.740 4.106 1.00 95.25 120 ARG A O 1
ATOM 983 N N . LEU A 1 121 ? 7.244 -7.044 3.354 1.00 95.88 121 LEU A N 1
ATOM 984 C CA . LEU A 1 121 ? 8.233 -5.979 3.583 1.00 95.88 121 LEU A CA 1
ATOM 985 C C . LEU A 1 121 ? 8.003 -5.191 4.878 1.00 95.88 121 LEU A C 1
ATOM 987 O O . LEU A 1 121 ? 8.944 -4.581 5.389 1.00 95.88 121 LEU A O 1
ATOM 991 N N . ILE A 1 122 ? 6.770 -5.168 5.392 1.00 95.19 122 ILE A N 1
ATOM 992 C CA . ILE A 1 122 ? 6.445 -4.511 6.665 1.00 95.19 122 ILE A CA 1
ATOM 993 C C . ILE A 1 122 ? 6.895 -5.350 7.868 1.00 95.19 122 ILE A C 1
ATOM 995 O O . ILE A 1 122 ? 7.039 -6.572 7.770 1.00 95.19 122 ILE A O 1
ATOM 999 N N . ASP A 1 123 ? 7.079 -4.695 9.021 1.00 93.62 123 ASP A N 1
ATOM 1000 C CA . ASP A 1 123 ? 7.490 -5.379 10.252 1.00 93.62 123 ASP A CA 1
ATOM 1001 C C . ASP A 1 123 ? 6.508 -6.482 10.627 1.00 93.62 123 ASP A C 1
ATOM 1003 O O . ASP A 1 123 ? 5.290 -6.289 10.585 1.00 93.62 123 ASP A O 1
ATOM 1007 N N . GLU A 1 124 ? 7.037 -7.611 11.092 1.00 90.88 124 GLU A N 1
ATOM 1008 C CA . GLU A 1 124 ? 6.226 -8.792 11.393 1.00 90.88 124 GLU A CA 1
ATOM 1009 C C . GLU A 1 124 ? 5.190 -8.557 12.492 1.00 90.88 124 GLU A C 1
ATOM 1011 O O . GLU A 1 124 ? 4.100 -9.123 12.473 1.00 90.88 124 GLU A O 1
ATOM 1016 N N . LYS A 1 125 ? 5.513 -7.653 13.417 1.00 93.88 125 LYS A N 1
ATOM 1017 C CA . LYS A 1 125 ? 4.660 -7.273 14.545 1.00 93.88 125 LYS A CA 1
ATOM 1018 C C . LYS A 1 125 ? 3.664 -6.158 14.207 1.00 93.88 125 LYS A C 1
ATOM 1020 O O . LYS A 1 125 ? 2.943 -5.719 15.096 1.00 93.88 125 LYS A O 1
ATOM 1025 N N . SER A 1 126 ? 3.631 -5.671 12.962 1.00 95.06 126 SER A N 1
ATOM 1026 C CA . SER A 1 126 ? 2.698 -4.619 12.538 1.00 95.06 126 SER A CA 1
ATOM 1027 C C . SER A 1 126 ? 1.261 -5.063 12.778 1.00 95.06 126 SER A C 1
ATOM 1029 O O . SER A 1 126 ? 0.802 -6.053 12.209 1.00 95.06 126 SER A O 1
ATOM 1031 N N . LYS A 1 127 ? 0.532 -4.331 13.617 1.00 95.56 127 LYS A N 1
ATOM 1032 C CA . LYS A 1 127 ? -0.772 -4.786 14.093 1.00 95.56 127 LYS A CA 1
ATOM 1033 C C . LYS A 1 127 ? -1.898 -4.545 13.102 1.00 95.56 127 LYS A C 1
ATOM 1035 O O . LYS A 1 127 ? -2.758 -5.401 12.938 1.00 95.56 127 LYS A O 1
ATOM 1040 N N . TYR A 1 128 ? -1.894 -3.394 12.436 1.00 96.81 128 TYR A N 1
ATOM 1041 C CA . TYR A 1 128 ? -2.984 -2.997 11.551 1.00 96.81 128 TYR A CA 1
ATOM 1042 C C . TYR A 1 128 ? -2.482 -2.675 10.153 1.00 96.81 128 TYR A C 1
ATOM 1044 O O . TYR A 1 128 ? -1.478 -1.977 9.988 1.00 96.81 128 TYR A O 1
ATOM 1052 N N . VAL A 1 129 ? -3.232 -3.130 9.153 1.00 96.88 129 VAL A N 1
ATOM 1053 C CA . VAL A 1 129 ? -3.037 -2.772 7.746 1.00 96.88 129 VAL A CA 1
ATOM 1054 C C . VAL A 1 129 ? -4.319 -2.141 7.224 1.00 96.88 129 VAL A C 1
ATOM 1056 O O . VAL A 1 129 ? -5.414 -2.653 7.457 1.00 96.88 129 VAL A O 1
ATOM 1059 N N . VAL A 1 130 ? -4.171 -1.028 6.513 1.00 97.19 130 VAL A N 1
ATOM 1060 C CA . VAL A 1 130 ? -5.236 -0.390 5.738 1.00 97.19 130 VAL A CA 1
ATOM 1061 C C . VAL A 1 130 ? -4.876 -0.518 4.271 1.00 97.19 130 VAL A C 1
ATOM 1063 O O . VAL A 1 130 ? -3.758 -0.181 3.897 1.00 97.19 130 VAL A O 1
ATOM 1066 N N . THR A 1 131 ? -5.799 -0.974 3.433 1.00 96.00 131 THR A N 1
ATOM 1067 C CA . THR A 1 131 ? -5.554 -1.088 1.992 1.00 96.00 131 THR A CA 1
ATOM 1068 C C . THR A 1 131 ? -6.363 -0.064 1.223 1.00 96.00 131 THR A C 1
ATOM 1070 O O . THR A 1 131 ? -7.557 0.119 1.468 1.00 96.00 131 THR A O 1
ATOM 1073 N N . PHE A 1 132 ? -5.713 0.563 0.253 1.00 96.50 132 PHE A N 1
ATOM 1074 C CA . PHE A 1 132 ? -6.319 1.484 -0.688 1.00 96.50 132 PHE A CA 1
ATOM 1075 C C . PHE A 1 132 ? -5.844 1.189 -2.108 1.00 96.50 132 PHE A C 1
ATOM 1077 O O . PHE A 1 132 ? -4.733 0.708 -2.339 1.00 96.50 132 PHE A O 1
ATOM 1084 N N . HIS A 1 133 ? -6.691 1.521 -3.075 1.00 93.81 133 HIS A N 1
ATOM 1085 C CA . HIS A 1 133 ? -6.242 1.717 -4.447 1.00 93.81 133 HIS A CA 1
ATOM 1086 C C . HIS A 1 133 ? -5.722 3.150 -4.630 1.00 93.81 133 HIS A C 1
ATOM 1088 O O . HIS A 1 133 ? -5.890 4.010 -3.764 1.00 93.81 133 HIS A O 1
ATOM 1094 N N . LEU A 1 134 ? -5.098 3.416 -5.776 1.00 94.06 134 LEU A N 1
ATOM 1095 C CA . LEU A 1 134 ? -4.545 4.729 -6.107 1.00 94.06 134 LEU A CA 1
ATOM 1096 C C . LEU A 1 134 ? -5.585 5.852 -6.259 1.00 94.06 134 LEU A C 1
ATOM 1098 O O . LEU A 1 134 ? -5.201 7.015 -6.245 1.00 94.06 134 LEU A O 1
ATOM 1102 N N . ASP A 1 135 ? -6.867 5.526 -6.434 1.00 93.75 135 ASP A N 1
ATOM 1103 C CA . ASP A 1 135 ? -7.961 6.439 -6.788 1.00 93.75 135 ASP A CA 1
ATOM 1104 C C . ASP A 1 135 ? -8.831 6.876 -5.600 1.00 93.75 135 ASP A C 1
ATOM 1106 O O . ASP A 1 135 ? -9.987 7.268 -5.763 1.00 93.75 135 ASP A O 1
ATOM 1110 N N . ILE A 1 136 ? -8.260 6.856 -4.397 1.00 94.56 136 ILE A N 1
ATOM 1111 C CA . ILE A 1 136 ? -8.924 7.327 -3.180 1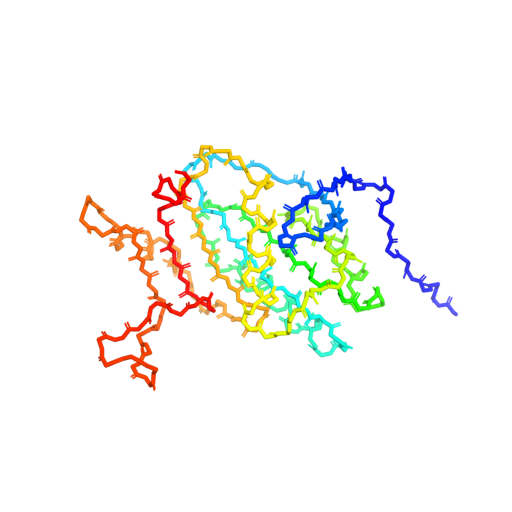.00 94.56 136 ILE A CA 1
ATOM 1112 C C . ILE A 1 136 ? -8.707 8.825 -2.944 1.00 94.56 136 ILE A C 1
ATOM 1114 O O . ILE A 1 136 ? -7.732 9.426 -3.395 1.00 94.56 136 ILE A O 1
ATOM 1118 N N . ALA A 1 137 ? -9.606 9.417 -2.159 1.00 95.88 137 ALA A N 1
ATOM 1119 C CA . ALA A 1 137 ? -9.412 10.724 -1.548 1.00 95.88 137 ALA A CA 1
ATOM 1120 C C . ALA A 1 137 ? -9.923 10.688 -0.108 1.00 95.88 137 ALA A C 1
ATOM 1122 O O . ALA A 1 137 ? -11.105 10.428 0.135 1.00 95.88 137 ALA A O 1
ATOM 1123 N N . VAL A 1 138 ? -9.045 10.970 0.852 1.00 95.88 138 VAL A N 1
ATOM 1124 C CA . VAL A 1 138 ? -9.473 11.196 2.236 1.00 95.88 138 VAL A CA 1
ATOM 1125 C C . VAL A 1 138 ? -10.057 12.603 2.334 1.00 95.88 138 VAL A C 1
ATOM 1127 O O . VAL A 1 138 ? -9.435 13.569 1.900 1.00 95.88 138 VAL A O 1
ATOM 1130 N N . ALA A 1 139 ? -11.262 12.722 2.892 1.00 94.81 139 ALA A N 1
ATOM 1131 C CA . ALA A 1 139 ? -12.012 13.981 2.906 1.00 94.81 139 ALA A CA 1
ATOM 1132 C C . ALA A 1 139 ? -12.221 14.585 4.306 1.00 94.81 139 ALA A C 1
ATOM 1134 O O . ALA A 1 139 ? -12.825 15.650 4.420 1.00 94.81 139 ALA A O 1
ATOM 1135 N N . GLY A 1 140 ? -11.752 13.935 5.375 1.00 95.75 140 GLY A N 1
ATOM 1136 C CA . GLY A 1 140 ? -11.973 14.420 6.735 1.00 95.75 140 GLY A CA 1
ATOM 1137 C C . GLY A 1 140 ? -11.018 13.828 7.764 1.00 95.75 140 GLY A C 1
ATOM 1138 O O . GLY A 1 140 ? -10.582 12.684 7.636 1.00 95.75 140 GLY A O 1
ATOM 1139 N N . TYR A 1 141 ? -10.721 14.634 8.783 1.00 98.00 141 TYR A N 1
ATOM 1140 C CA . TYR A 1 141 ? -9.925 14.252 9.949 1.00 98.00 141 TYR A CA 1
ATOM 1141 C C . TYR A 1 141 ? -10.604 13.156 10.778 1.00 98.00 141 TYR A C 1
ATOM 1143 O O . TYR A 1 141 ? -11.825 12.990 10.734 1.00 98.00 141 TYR A O 1
ATOM 1151 N N . GLY A 1 142 ? -9.818 12.396 11.542 1.00 97.06 142 GLY A N 1
ATOM 1152 C CA . GLY A 1 142 ? -10.313 11.346 12.428 1.00 97.06 142 GLY A CA 1
ATOM 1153 C C . GLY A 1 142 ? -10.787 10.073 11.721 1.00 97.06 142 GLY A C 1
ATOM 1154 O O . GLY A 1 142 ? -11.247 9.152 12.398 1.00 97.06 142 GLY A O 1
ATOM 1155 N N . TRP A 1 143 ? -10.667 9.973 10.391 1.00 96.38 143 TRP A N 1
ATOM 1156 C CA . TRP A 1 143 ? -11.132 8.807 9.627 1.00 96.38 143 TRP A CA 1
ATOM 1157 C C . TRP A 1 143 ? -10.455 7.509 10.090 1.00 96.38 143 TRP A C 1
ATOM 1159 O O . TRP A 1 143 ? -11.124 6.490 10.274 1.00 96.38 143 TRP A O 1
ATOM 1169 N N . LEU A 1 144 ? -9.140 7.545 10.331 1.00 97.00 144 LEU A N 1
ATOM 1170 C CA . LEU A 1 144 ? -8.375 6.359 10.709 1.00 97.00 144 LEU A CA 1
ATOM 1171 C C . LEU A 1 144 ? -8.727 5.923 12.131 1.00 97.00 144 LEU A C 1
ATOM 1173 O O . LEU A 1 144 ? -8.999 4.747 12.375 1.00 97.00 144 LEU A O 1
ATOM 1177 N N . LYS A 1 145 ? -8.838 6.886 13.052 1.00 96.75 145 LYS A N 1
ATOM 1178 C CA . LYS A 1 145 ? -9.317 6.652 14.420 1.00 96.75 145 LYS A CA 1
ATOM 1179 C C . LYS A 1 145 ? -10.727 6.060 14.430 1.00 96.75 145 LYS A C 1
ATOM 1181 O O . LYS A 1 145 ? -10.999 5.132 15.191 1.00 96.75 145 LYS A O 1
ATOM 1186 N N . PHE A 1 146 ? -11.618 6.553 13.570 1.00 95.94 146 PHE A N 1
ATOM 1187 C CA . PHE A 1 146 ? -12.960 5.999 13.423 1.00 95.94 146 PHE A CA 1
ATOM 1188 C C . PHE A 1 146 ? -12.927 4.541 12.951 1.00 95.94 146 PHE A C 1
ATOM 1190 O O . PHE A 1 146 ? -13.617 3.712 13.543 1.00 95.94 146 PHE A O 1
ATOM 1197 N N . MET A 1 147 ? -12.110 4.207 11.949 1.00 95.12 147 MET A N 1
ATOM 1198 C CA . MET A 1 147 ? -11.966 2.828 11.463 1.00 95.12 147 MET A CA 1
ATOM 1199 C C . MET A 1 147 ? -11.415 1.897 12.546 1.00 95.12 147 MET A C 1
ATOM 1201 O O . MET A 1 147 ? -12.008 0.851 12.813 1.00 95.12 147 MET A O 1
ATOM 1205 N N . LEU A 1 148 ? -10.348 2.313 13.233 1.00 96.12 148 LEU A N 1
ATOM 1206 C CA . LEU A 1 148 ? -9.770 1.577 14.360 1.00 96.12 148 LEU A CA 1
ATOM 1207 C C . LEU A 1 148 ? -10.790 1.336 15.479 1.00 96.12 148 LEU A C 1
ATOM 1209 O O . LEU A 1 148 ? -10.831 0.245 16.036 1.00 96.12 148 LEU A O 1
ATOM 1213 N N . SER A 1 149 ? -11.675 2.303 15.758 1.00 96.19 149 SER A N 1
ATOM 1214 C CA . SER A 1 149 ? -12.729 2.156 16.777 1.00 96.19 149 SER A CA 1
ATOM 1215 C C . SER A 1 149 ? -13.750 1.051 16.477 1.00 96.19 149 SER A C 1
ATOM 1217 O O . SER A 1 149 ? -14.536 0.689 17.351 1.00 96.19 149 SER A O 1
ATOM 1219 N N . LYS A 1 150 ? -13.789 0.534 15.240 1.00 96.25 150 LYS A N 1
ATOM 1220 C CA . LYS A 1 150 ? -14.677 -0.575 14.858 1.00 96.25 150 LYS A CA 1
ATOM 1221 C C . LYS A 1 150 ? -14.086 -1.935 15.184 1.00 96.25 150 LYS A C 1
ATOM 1223 O O . LYS A 1 150 ? -14.838 -2.907 15.213 1.00 96.25 150 LYS A O 1
ATOM 1228 N N . LEU A 1 151 ? -12.781 -2.003 15.431 1.00 95.69 151 LEU A N 1
ATOM 1229 C CA . LEU A 1 151 ? -12.139 -3.235 15.842 1.00 95.69 151 LEU A CA 1
ATOM 1230 C C . LEU A 1 151 ? -12.340 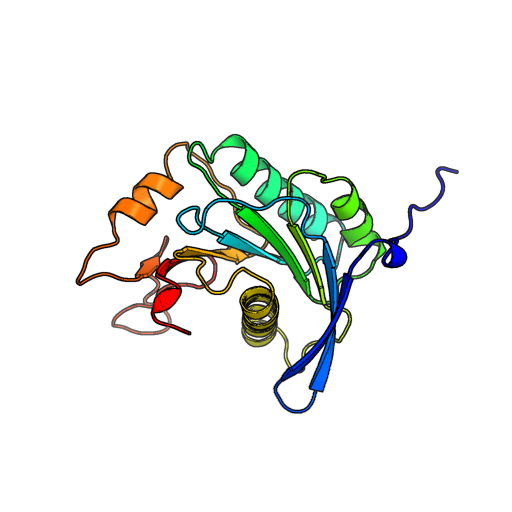-3.491 17.337 1.00 95.69 151 LEU A C 1
ATOM 1232 O O . LEU A 1 151 ? -12.362 -2.573 18.153 1.00 95.69 151 LEU A O 1
ATOM 1236 N N . ASN A 1 152 ? -12.491 -4.762 17.686 1.00 94.88 152 ASN A N 1
ATOM 1237 C CA . ASN A 1 152 ? -12.560 -5.270 19.052 1.00 94.88 152 ASN A CA 1
ATOM 1238 C C . ASN A 1 152 ? -12.237 -6.776 19.048 1.00 94.88 152 ASN A C 1
ATOM 1240 O O . ASN A 1 152 ? -11.869 -7.342 18.021 1.00 94.88 152 ASN A O 1
ATOM 1244 N N . GLU A 1 153 ? -12.407 -7.450 20.184 1.00 92.38 153 GLU A N 1
ATOM 1245 C CA . GLU A 1 153 ? -12.124 -8.887 20.318 1.00 92.38 153 GLU A CA 1
ATOM 1246 C C . GLU A 1 153 ? -12.897 -9.772 19.322 1.00 92.38 153 GLU A C 1
ATOM 1248 O O . GLU A 1 153 ? -12.401 -10.821 18.917 1.00 92.38 153 GLU A O 1
ATOM 1253 N N . LYS A 1 154 ? -14.091 -9.343 18.894 1.00 94.56 154 LYS A N 1
ATOM 1254 C CA . LYS A 1 154 ? -14.962 -10.073 17.956 1.00 94.56 154 LYS A CA 1
ATOM 1255 C C . LYS A 1 154 ? -14.909 -9.531 16.529 1.00 94.56 154 LYS A C 1
ATOM 1257 O O . LYS A 1 154 ? -15.306 -10.230 15.601 1.00 94.56 154 LYS A O 1
ATOM 1262 N N . VAL A 1 155 ? -14.448 -8.295 16.341 1.00 94.38 155 VAL A N 1
ATOM 1263 C CA . VAL A 1 155 ? -14.386 -7.621 15.039 1.00 94.38 155 VAL A CA 1
ATOM 1264 C C . VAL A 1 155 ? -12.939 -7.286 14.727 1.00 94.38 155 VAL A C 1
ATOM 1266 O O . VAL A 1 155 ? -12.354 -6.393 15.329 1.00 94.38 155 VAL A O 1
ATOM 1269 N N . ARG A 1 156 ? -12.358 -7.998 13.765 1.00 94.31 156 ARG A N 1
ATOM 1270 C CA . ARG A 1 156 ? -10.928 -7.895 13.434 1.00 94.31 156 ARG A CA 1
ATOM 1271 C C . ARG A 1 156 ? -10.669 -7.343 12.028 1.00 94.31 156 ARG A C 1
ATOM 1273 O O . ARG A 1 156 ? -9.525 -7.232 11.609 1.00 94.31 156 ARG A O 1
ATOM 1280 N N . ALA A 1 157 ? -11.729 -6.960 11.319 1.00 94.62 157 ALA A N 1
ATOM 1281 C CA . ALA A 1 157 ? -11.664 -6.252 10.048 1.00 94.62 157 ALA A CA 1
ATOM 1282 C C . ALA A 1 157 ? -12.887 -5.339 9.883 1.00 94.62 157 ALA A C 1
ATOM 1284 O O . ALA A 1 157 ? -13.985 -5.681 10.327 1.00 94.62 157 ALA A O 1
ATOM 1285 N N . CYS A 1 158 ? -12.719 -4.198 9.220 1.00 94.00 158 CYS A N 1
ATOM 1286 C CA . CYS A 1 158 ? -13.807 -3.293 8.852 1.00 94.00 158 CYS A CA 1
ATOM 1287 C C . CYS A 1 158 ? -13.533 -2.636 7.491 1.00 94.00 158 CYS A C 1
ATOM 1289 O O . CYS A 1 158 ? -12.386 -2.459 7.093 1.00 94.00 158 CYS A O 1
ATOM 1291 N N . GLY A 1 159 ? -14.585 -2.290 6.747 1.00 92.56 159 GLY A N 1
ATOM 1292 C CA . GLY A 1 159 ? -14.488 -1.726 5.395 1.00 92.56 159 GLY A CA 1
ATOM 1293 C C . GLY A 1 159 ? -15.157 -0.362 5.295 1.00 92.56 159 GLY A C 1
ATOM 1294 O O . GLY A 1 159 ? -16.072 -0.067 6.061 1.00 92.56 159 GLY A O 1
ATOM 1295 N N . PHE A 1 160 ? -14.741 0.453 4.324 1.00 86.62 160 PHE A N 1
ATOM 1296 C CA . PHE A 1 160 ? -15.348 1.775 4.090 1.00 86.62 160 PHE A CA 1
ATOM 1297 C C . PHE A 1 160 ? -16.680 1.691 3.339 1.00 86.62 160 PHE A C 1
ATOM 1299 O O . PHE A 1 160 ? -17.488 2.615 3.397 1.00 86.62 160 PHE A O 1
ATOM 1306 N N . ARG A 1 161 ? -16.917 0.586 2.623 1.00 83.12 161 ARG A N 1
ATOM 1307 C CA . ARG A 1 161 ? -18.140 0.357 1.853 1.00 83.12 161 ARG A CA 1
ATOM 1308 C C . ARG A 1 161 ? -18.583 -1.093 1.965 1.00 83.12 161 ARG A C 1
ATOM 1310 O O . ARG A 1 161 ? -17.805 -2.006 1.699 1.00 83.12 161 ARG A O 1
ATOM 1317 N N . LEU A 1 162 ? -19.867 -1.283 2.259 1.00 82.88 162 LEU A N 1
ATOM 1318 C CA . LEU A 1 162 ? -20.551 -2.555 2.064 1.00 82.88 162 LEU A CA 1
ATOM 1319 C C . LEU A 1 162 ? -20.966 -2.671 0.594 1.00 82.88 162 LEU A C 1
ATOM 1321 O O . LEU A 1 162 ? -21.751 -1.862 0.103 1.00 82.88 162 LEU A O 1
ATOM 1325 N N . THR A 1 163 ? -20.425 -3.665 -0.102 1.00 79.56 163 THR A N 1
ATOM 1326 C CA . THR A 1 163 ? -20.748 -3.959 -1.509 1.00 79.56 163 THR A CA 1
ATOM 1327 C C . THR A 1 163 ? -21.491 -5.290 -1.542 1.00 79.56 163 THR A C 1
ATOM 1329 O O . THR A 1 163 ? -20.951 -6.281 -1.056 1.00 79.56 163 THR A O 1
ATOM 1332 N N . LYS A 1 164 ? -22.720 -5.326 -2.064 1.00 87.25 164 LYS A N 1
ATOM 1333 C CA . LYS A 1 164 ? -23.576 -6.534 -2.139 1.00 87.25 164 LYS A CA 1
ATOM 1334 C C . LYS A 1 164 ? -23.790 -7.045 -3.563 1.00 87.25 164 LYS A C 1
ATOM 1336 O O . LYS A 1 164 ? -24.407 -8.080 -3.775 1.00 87.25 164 LYS A O 1
ATOM 1341 N N . GLU A 1 165 ? -23.250 -6.329 -4.539 1.00 83.81 165 GLU A N 1
ATOM 1342 C CA . GLU A 1 165 ? -23.384 -6.594 -5.967 1.00 83.81 165 GLU A CA 1
ATOM 1343 C C . GLU A 1 165 ? -22.723 -7.923 -6.370 1.00 83.81 165 GLU A C 1
ATOM 1345 O O . GLU A 1 165 ? -23.096 -8.513 -7.378 1.00 83.81 165 GLU A O 1
ATOM 1350 N N . ARG A 1 166 ? -21.749 -8.404 -5.582 1.00 79.69 166 ARG A N 1
ATOM 1351 C CA . ARG A 1 166 ? -21.025 -9.665 -5.826 1.00 79.69 166 ARG A CA 1
ATOM 1352 C C . ARG A 1 166 ? -21.490 -10.819 -4.939 1.00 79.69 166 ARG A C 1
ATOM 1354 O O . ARG A 1 166 ? -21.475 -11.963 -5.373 1.00 79.69 166 ARG A O 1
ATOM 1361 N N . VAL A 1 167 ? -21.850 -10.517 -3.692 1.00 84.25 167 VAL A N 1
ATOM 1362 C CA . VAL A 1 167 ? -22.212 -11.491 -2.654 1.00 84.25 167 VAL A CA 1
ATOM 1363 C C . VAL A 1 167 ? -23.336 -10.887 -1.822 1.00 84.25 167 VAL A C 1
ATOM 1365 O O . VAL A 1 167 ? -23.225 -9.740 -1.387 1.00 84.25 167 VAL A O 1
ATOM 1368 N N . LYS A 1 168 ? -24.412 -11.643 -1.590 1.00 86.00 168 LYS A N 1
ATOM 1369 C CA . LYS A 1 168 ? -25.643 -11.145 -0.953 1.00 86.00 168 LYS A CA 1
ATOM 1370 C C . LYS A 1 168 ? -25.407 -10.677 0.487 1.00 86.00 168 LYS A C 1
ATOM 1372 O O . LYS A 1 168 ? -25.990 -9.686 0.934 1.00 86.00 168 LYS A O 1
ATOM 1377 N N . GLU A 1 169 ? -24.527 -11.377 1.187 1.00 87.19 169 GLU A N 1
ATOM 1378 C CA . GLU A 1 169 ? -24.081 -11.110 2.554 1.00 87.19 169 GLU A CA 1
ATOM 1379 C C . GLU A 1 169 ? -23.215 -9.840 2.625 1.00 87.19 169 GLU A C 1
ATOM 1381 O O . GLU A 1 169 ? -23.175 -9.160 3.649 1.00 87.19 169 GLU A O 1
ATOM 1386 N N . GLY A 1 170 ? -22.615 -9.462 1.495 1.00 84.00 170 GLY A N 1
ATOM 1387 C CA . GLY A 1 170 ? -21.739 -8.314 1.334 1.00 84.00 170 GLY A CA 1
ATOM 1388 C C . GLY A 1 170 ? -20.257 -8.660 1.462 1.00 84.00 170 GLY A C 1
ATOM 1389 O O . GLY A 1 170 ? -19.878 -9.654 2.074 1.00 84.00 170 GLY A O 1
ATOM 1390 N N . VAL A 1 171 ? -19.407 -7.824 0.863 1.00 83.75 171 VAL A N 1
ATOM 1391 C CA . VAL A 1 171 ? -17.946 -7.978 0.902 1.00 83.75 171 VAL A CA 1
ATOM 1392 C C . VAL A 1 171 ? -17.260 -6.736 1.457 1.00 83.75 171 VAL A C 1
ATOM 1394 O O . VAL A 1 171 ? -17.674 -5.605 1.180 1.00 83.75 171 VAL A O 1
ATOM 1397 N N . LEU A 1 172 ? -16.174 -6.958 2.203 1.00 85.12 172 LEU A N 1
ATOM 1398 C CA . LEU A 1 172 ? -15.186 -5.926 2.505 1.00 85.12 172 LEU A CA 1
ATOM 1399 C C . LEU A 1 172 ? -14.384 -5.655 1.233 1.00 85.12 172 LEU A C 1
ATOM 1401 O O . LEU A 1 172 ? -13.699 -6.535 0.715 1.00 85.12 172 LEU A O 1
ATOM 1405 N N . HIS A 1 173 ? -14.515 -4.450 0.690 1.00 82.50 173 HIS A N 1
ATOM 1406 C CA . HIS A 1 173 ? -13.883 -4.116 -0.578 1.00 82.50 173 HIS A CA 1
ATOM 1407 C C . HIS A 1 173 ? -12.423 -3.683 -0.374 1.00 82.50 173 HIS A C 1
ATOM 1409 O O . HIS A 1 173 ? -12.148 -2.790 0.417 1.00 82.50 173 HIS A O 1
ATOM 1415 N N . VAL A 1 174 ? -11.487 -4.254 -1.138 1.00 80.00 174 VAL A N 1
ATOM 1416 C CA . VAL A 1 174 ? -10.034 -3.983 -1.017 1.00 80.00 174 VAL A CA 1
ATOM 1417 C C . VAL A 1 174 ? -9.618 -2.534 -1.303 1.00 80.00 174 VAL A C 1
ATOM 1419 O O . VAL A 1 174 ? -8.638 -2.052 -0.746 1.00 80.00 174 VAL A O 1
ATOM 1422 N N . CYS A 1 175 ? -10.415 -1.799 -2.085 1.00 79.19 175 CYS A N 1
ATOM 1423 C CA . CYS A 1 175 ? -10.259 -0.345 -2.278 1.00 79.19 175 CYS A CA 1
ATOM 1424 C C . CYS A 1 175 ? -10.440 0.469 -0.975 1.00 79.19 175 CYS A C 1
ATOM 1426 O O . CYS A 1 175 ? -10.248 1.679 -0.960 1.00 79.19 175 CYS A O 1
ATOM 1428 N N . GLY A 1 176 ? -10.816 -0.183 0.122 1.00 89.25 176 GLY A N 1
ATOM 1429 C CA . GLY A 1 176 ? -10.842 0.411 1.439 1.00 89.25 176 GLY A CA 1
ATOM 1430 C C . GLY A 1 176 ? -11.261 -0.624 2.473 1.00 89.25 176 GLY A C 1
ATOM 1431 O O . GLY A 1 176 ? -12.462 -0.833 2.698 1.00 89.25 176 GLY A O 1
ATOM 1432 N N . TYR A 1 177 ? -10.292 -1.170 3.194 1.00 93.25 177 TYR A N 1
ATOM 1433 C CA . TYR A 1 177 ? -10.547 -1.825 4.473 1.00 93.25 177 TYR A CA 1
ATOM 1434 C C . TYR A 1 177 ? -9.388 -1.623 5.441 1.00 93.25 177 TYR A C 1
ATOM 1436 O O . TYR A 1 177 ? -8.281 -1.274 5.041 1.00 93.25 177 TYR A O 1
ATOM 1444 N N . LEU A 1 178 ? -9.664 -1.874 6.716 1.00 95.62 178 LEU A N 1
ATOM 1445 C CA . LEU A 1 178 ? -8.695 -1.999 7.791 1.00 95.62 178 LEU A CA 1
ATOM 1446 C C . LEU A 1 178 ? -8.808 -3.411 8.371 1.00 95.62 178 LEU A C 1
ATOM 1448 O O . LEU A 1 178 ? -9.911 -3.874 8.664 1.00 95.62 178 LEU A O 1
ATOM 1452 N N . ILE A 1 179 ? -7.674 -4.085 8.542 1.00 95.25 179 ILE A N 1
ATOM 1453 C CA . ILE A 1 179 ? -7.578 -5.400 9.184 1.00 95.25 179 ILE A CA 1
ATOM 1454 C C . ILE A 1 179 ? -6.626 -5.349 10.372 1.00 95.25 179 ILE A C 1
ATOM 1456 O O . ILE A 1 179 ? -5.612 -4.649 10.348 1.00 95.25 179 IL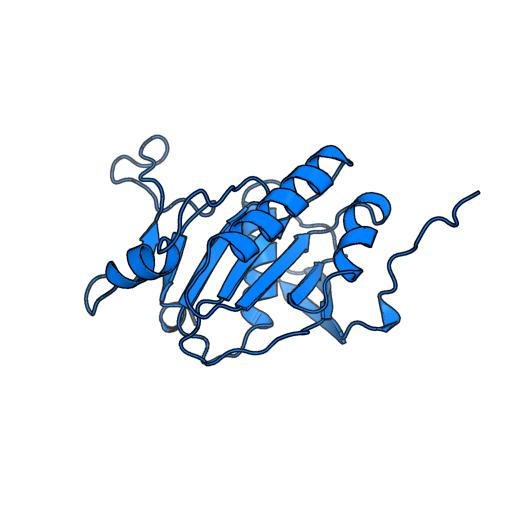E A O 1
ATOM 1460 N N . ASP A 1 180 ? -6.933 -6.146 11.388 1.00 95.50 180 ASP A N 1
ATOM 1461 C CA . ASP A 1 180 ? -5.928 -6.652 12.307 1.00 95.50 180 ASP A CA 1
ATOM 1462 C C . ASP A 1 180 ? -5.085 -7.689 11.562 1.00 95.50 180 ASP A C 1
ATOM 1464 O O . ASP A 1 180 ? -5.524 -8.800 11.257 1.00 95.50 180 ASP A O 1
ATOM 1468 N N . PHE A 1 181 ? -3.880 -7.272 11.201 1.00 94.44 181 PHE A N 1
ATOM 1469 C CA . PHE A 1 181 ? -2.988 -8.022 10.335 1.00 94.44 181 PHE A CA 1
ATOM 1470 C C . PHE A 1 181 ? -2.401 -9.255 11.028 1.00 94.44 181 PHE A C 1
ATOM 1472 O O . PHE A 1 181 ? -2.027 -10.211 10.355 1.00 94.44 181 PHE A O 1
ATOM 1479 N N . GLN A 1 182 ? -2.408 -9.292 12.364 1.00 92.94 182 GLN A N 1
ATOM 1480 C CA . GLN A 1 182 ? -1.907 -10.432 13.136 1.00 92.94 182 GLN A CA 1
ATOM 1481 C C . GLN A 1 182 ? -2.807 -11.674 13.019 1.00 92.94 182 GLN A C 1
ATOM 1483 O O . GLN A 1 182 ? -2.433 -12.738 13.493 1.00 92.94 182 GLN A O 1
ATOM 1488 N N . LEU A 1 183 ? -3.989 -11.565 12.400 1.00 87.50 183 LEU A N 1
ATOM 1489 C CA . LEU A 1 183 ? -4.824 -12.723 12.063 1.00 87.50 183 LEU A CA 1
ATOM 1490 C C . LEU A 1 183 ? -4.423 -13.451 10.780 1.00 87.50 183 LEU A C 1
ATOM 1492 O O . LEU A 1 183 ? -4.825 -14.595 10.592 1.00 87.50 183 LEU A O 1
ATOM 1496 N N . PHE A 1 184 ? -3.744 -12.760 9.868 1.00 72.75 184 PHE A N 1
ATOM 1497 C CA . PHE A 1 184 ? -3.498 -13.239 8.505 1.00 72.75 184 PHE A CA 1
ATOM 1498 C C . PHE A 1 184 ? -2.037 -13.631 8.274 1.00 72.75 184 PHE A C 1
ATOM 1500 O O . PHE A 1 184 ? -1.653 -13.898 7.137 1.00 72.75 184 PHE A O 1
ATOM 1507 N N . ARG A 1 185 ? -1.236 -13.638 9.341 1.00 65.69 185 ARG A N 1
ATOM 1508 C CA . ARG A 1 185 ? 0.140 -14.122 9.339 1.00 65.69 185 ARG A CA 1
ATOM 1509 C C . ARG A 1 185 ? 0.243 -15.500 9.968 1.00 65.69 185 ARG A C 1
ATOM 1511 O O . ARG A 1 185 ? -0.494 -15.751 10.946 1.00 65.69 185 ARG A O 1
#

Radius of gyration: 16.35 Å; chains: 1; bounding box: 46×41×42 Å

Secondary structure (DSSP, 8-state):
----PPP-GGGSEEEEEEETTEEEEEEEE------TTS-EEEEEE--SSHHHHHHHHHHHHHHHHH--S--EEEEEEES--GGGTTTGGG-SSSEEEEE-SPPSSSTHHHHHHHHHHHHTTS-TT--EEEEEETT----STTHHHHHHTT--SS--EEES-EE-SS-TT-EE-TTEEEEEGGG--